Protein AF-T1BPK0-F1 (afdb_monomer)

Radius of gyration: 24.72 Å; Cα contacts (8 Å, |Δi|>4): 253; chains: 1; bounding box: 73×32×60 Å

Organism: NCBI:txid410659

Secondary structure (DSSP, 8-state):
--HHHHHHHHHHHHHHHHH--BGGGTTB-HHHHHHHHHH-GGGT--PPPPPPPPTTPPPTTEEEEEEEEEEETTTTEEEEEEETTEEEE-HHHHH-GGGTT-EEEEEEETT-TTEEEEEETTS-EEEEEEESGGGGTS---HHHHHHHHHHHHTTS--PPTT--HHHHHHHHHHHHHHHHHHHHSPPPP-

Foldseek 3Di:
DDPVVVVVVVVVVVVCQQQPADVVNVRGGVVVVVCCCVVPVVNVDDDDDDPPDDVPDADPQWDKDKDAFAADVVVPGFTFTDDLNWTWADPQRRVDPVRGRFMKIWGARQAFRQKTWIAGPVRHTSGIIGTPALSNPDGGGNVVSNVLVVCVVVVVFDADVRHRSSVSVVVVVVVVVVVVVVVPDDDDDD

Solvent-accessible surface area (backbone atoms only — not comparable to full-atom values): 10945 Å² total; per-residue (Å²): 134,55,72,66,60,50,51,52,50,51,51,50,51,51,53,48,58,35,57,47,58,34,77,94,53,77,65,33,13,60,53,55,54,53,45,51,51,64,69,35,71,87,73,64,62,71,81,83,73,78,74,79,83,55,94,89,60,80,56,94,66,43,47,79,43,82,50,49,24,43,56,36,81,91,81,66,43,58,27,28,37,74,54,96,96,39,49,24,40,37,75,67,45,44,71,37,74,88,45,46,73,38,56,30,38,35,47,33,34,45,71,38,54,28,42,32,41,35,26,37,82,87,69,50,75,63,46,68,24,36,31,54,76,50,56,43,71,60,83,42,28,49,67,57,49,53,51,50,52,51,29,46,76,70,65,77,44,80,53,55,95,92,50,28,63,66,58,43,50,52,52,51,51,52,54,51,52,52,57,50,52,61,72,68,53,80,80,79,83,129

Nearest PDB structures (foldseek):
  8rkv-assembly1_R  TM=7.411E-01  e=1.069E-03  Scytonema hofmannii
  6oqe-assembly1_A  TM=3.476E-01  e=1.064E+00  Influenza A virus
  5nt2-assembly1_C  TM=3.432E-01  e=2.598E+00  Influenza A virus (A/Puerto Rico/8/1934(H1N1))
  5o7x-assembly1_A  TM=2.138E-01  e=5.631E+00  Saccharomyces cerevisiae S288C

Sequence (190 aa):
MSLDAVLDLIEAAFADHNTHPTSHNFGSGPIAQLRSVVADTDLGFVPPWMPPQLPGEPALNLAIERGRIGGNRASGVRPHIYLDQVRYTNPTISSRWDLIDKVVIKHVNEDNIRSFTAWLETGQCLGSVTAMGKWGLAPHSRAMRKEINAMLASGKLEPQRGESPVTAMLKLLAHKATAQADKGRPKQPR

pLDDT: mean 89.65, std 9.0, range [56.84, 98.06]

Structure (mmCIF, N/CA/C/O backbone):
data_AF-T1BPK0-F1
#
_entry.id   AF-T1BPK0-F1
#
loop_
_atom_site.group_PDB
_atom_site.id
_atom_site.type_symbol
_atom_site.label_atom_id
_atom_site.label_alt_id
_atom_site.label_comp_id
_atom_site.label_asym_id
_atom_site.label_entity_id
_atom_site.label_seq_id
_atom_site.pdbx_PDB_ins_code
_atom_site.Cartn_x
_atom_site.Cartn_y
_atom_site.Cartn_z
_atom_site.occupancy
_atom_site.B_iso_or_equiv
_atom_site.auth_seq_id
_atom_site.auth_comp_id
_atom_site.auth_asym_id
_atom_site.auth_atom_id
_atom_site.pdbx_PDB_model_num
ATOM 1 N N . MET A 1 1 ? 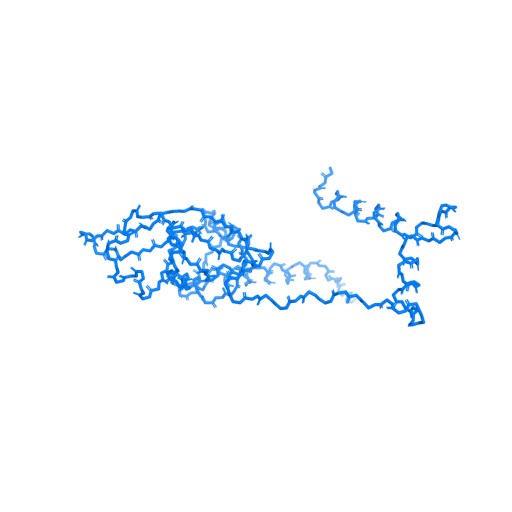24.871 -17.808 -3.247 1.00 65.06 1 MET A N 1
ATOM 2 C CA . MET A 1 1 ? 24.653 -16.573 -4.029 1.00 65.06 1 MET A CA 1
ATOM 3 C C . MET A 1 1 ? 23.411 -15.904 -3.456 1.00 65.06 1 MET A C 1
ATOM 5 O O . MET A 1 1 ? 22.416 -16.604 -3.310 1.00 65.06 1 MET A O 1
ATOM 9 N N . SER A 1 2 ? 23.482 -14.651 -2.998 1.00 92.06 2 SER A N 1
ATOM 10 C CA . SER A 1 2 ? 22.300 -13.912 -2.512 1.00 92.06 2 SER A CA 1
ATOM 11 C C . SER A 1 2 ? 21.440 -13.441 -3.691 1.00 92.06 2 SER A C 1
ATOM 13 O O . SER A 1 2 ? 21.932 -13.401 -4.816 1.00 92.06 2 SER A O 1
ATOM 15 N N . LEU A 1 3 ? 20.172 -13.084 -3.446 1.00 88.31 3 LEU A N 1
ATOM 16 C CA . LEU A 1 3 ? 19.301 -12.497 -4.474 1.00 88.31 3 LEU A CA 1
ATOM 17 C C . LEU A 1 3 ? 19.921 -11.225 -5.066 1.00 88.31 3 LEU A C 1
ATOM 19 O O . LEU A 1 3 ? 19.959 -11.089 -6.283 1.00 88.31 3 LEU A O 1
ATOM 23 N N . ASP A 1 4 ? 20.476 -10.361 -4.215 1.00 90.88 4 ASP A N 1
ATOM 24 C CA . ASP A 1 4 ? 21.145 -9.129 -4.645 1.00 90.88 4 ASP A CA 1
ATOM 25 C C . ASP A 1 4 ? 22.309 -9.432 -5.597 1.00 90.88 4 ASP A C 1
ATOM 27 O O . ASP A 1 4 ? 22.378 -8.870 -6.679 1.00 90.88 4 ASP A O 1
ATOM 31 N N . ALA A 1 5 ? 23.141 -10.433 -5.283 1.00 91.44 5 ALA A N 1
ATOM 32 C CA . ALA A 1 5 ? 24.246 -10.830 -6.157 1.00 91.44 5 ALA A CA 1
ATOM 33 C C . ALA A 1 5 ? 23.778 -11.390 -7.515 1.00 91.44 5 ALA A C 1
ATOM 35 O O . ALA A 1 5 ? 24.512 -11.322 -8.499 1.00 91.44 5 ALA A O 1
ATOM 36 N N . VAL A 1 6 ? 22.577 -11.975 -7.578 1.00 94.94 6 VAL A N 1
ATOM 37 C CA . VAL A 1 6 ? 21.973 -12.419 -8.843 1.00 94.94 6 VAL A CA 1
ATOM 38 C C . VAL A 1 6 ? 21.449 -11.223 -9.635 1.00 94.94 6 VAL A C 1
ATOM 40 O O . VAL A 1 6 ? 21.661 -11.174 -10.843 1.00 94.94 6 VAL A O 1
ATOM 43 N N . LEU A 1 7 ? 20.800 -10.259 -8.977 1.00 94.50 7 LEU A N 1
ATOM 44 C CA . LEU A 1 7 ? 20.328 -9.030 -9.619 1.00 94.50 7 LEU A CA 1
ATOM 45 C C . LEU A 1 7 ? 21.495 -8.208 -10.176 1.00 94.50 7 LEU A C 1
ATOM 47 O O . LEU A 1 7 ? 21.435 -7.814 -11.337 1.00 94.50 7 LEU A O 1
ATOM 51 N N . ASP A 1 8 ? 22.579 -8.062 -9.411 1.00 94.38 8 ASP A N 1
ATOM 52 C CA . ASP A 1 8 ? 23.800 -7.376 -9.848 1.00 94.38 8 ASP A CA 1
ATOM 53 C C . ASP A 1 8 ? 24.407 -8.046 -11.092 1.00 94.38 8 ASP A C 1
ATOM 55 O O . ASP A 1 8 ? 24.816 -7.379 -12.042 1.00 94.38 8 ASP A O 1
ATOM 59 N N . LEU A 1 9 ? 24.444 -9.384 -11.120 1.00 96.19 9 LEU A N 1
ATOM 60 C CA . LEU A 1 9 ? 24.947 -10.134 -12.273 1.00 96.19 9 LEU A CA 1
ATOM 61 C C . LEU A 1 9 ? 24.053 -9.953 -13.505 1.00 96.19 9 LEU A C 1
ATOM 63 O O . LEU A 1 9 ? 24.562 -9.816 -14.617 1.00 96.19 9 LEU A O 1
ATOM 67 N N . ILE A 1 10 ? 22.732 -9.963 -13.318 1.00 96.31 10 ILE A N 1
ATOM 68 C CA . ILE A 1 10 ? 21.766 -9.723 -14.394 1.00 96.31 10 ILE A CA 1
ATOM 69 C C . ILE A 1 10 ? 21.935 -8.305 -14.947 1.00 96.31 10 ILE A C 1
ATOM 71 O O . ILE A 1 10 ? 21.970 -8.127 -16.164 1.00 96.31 10 ILE A O 1
ATOM 75 N N . GLU A 1 11 ? 22.075 -7.305 -14.077 1.00 94.94 11 GLU A N 1
ATOM 76 C CA . GLU A 1 11 ? 22.296 -5.917 -14.480 1.00 94.94 11 GLU A CA 1
ATOM 77 C C . GLU A 1 11 ? 23.602 -5.770 -15.265 1.00 94.94 11 GLU A C 1
ATOM 79 O O . GLU A 1 11 ? 23.602 -5.190 -16.353 1.00 94.94 11 GLU A O 1
ATOM 84 N N . ALA A 1 12 ? 24.690 -6.376 -14.783 1.00 96.12 12 ALA A N 1
ATOM 85 C CA . ALA A 1 12 ? 25.966 -6.399 -15.489 1.00 96.12 12 ALA A CA 1
ATOM 86 C C . ALA A 1 12 ? 25.856 -7.081 -16.862 1.00 96.12 12 ALA A C 1
ATOM 88 O O . ALA A 1 12 ? 26.369 -6.555 -17.848 1.00 96.12 12 ALA A O 1
ATOM 89 N N . ALA A 1 13 ? 25.148 -8.212 -16.956 1.00 96.00 13 ALA A N 1
ATOM 90 C CA . ALA A 1 13 ? 24.939 -8.919 -18.218 1.00 96.00 13 ALA A CA 1
ATOM 91 C C . ALA A 1 13 ? 24.123 -8.088 -19.223 1.00 96.00 13 ALA A C 1
ATOM 93 O O . ALA A 1 13 ? 24.452 -8.055 -20.410 1.00 96.00 13 ALA A O 1
ATOM 94 N N . PHE A 1 14 ? 23.084 -7.379 -18.768 1.00 95.81 14 PHE A N 1
ATOM 95 C CA . PHE A 1 14 ? 22.330 -6.464 -19.626 1.00 95.81 14 PHE A CA 1
ATOM 96 C C . PHE A 1 14 ? 23.152 -5.249 -20.048 1.00 95.81 14 PHE A C 1
ATOM 98 O O . PHE A 1 14 ? 23.056 -4.823 -21.199 1.00 95.81 14 PHE A O 1
ATOM 105 N N . ALA A 1 15 ? 23.951 -4.683 -19.145 1.00 94.88 15 ALA A N 1
ATOM 106 C CA . ALA A 1 15 ? 24.833 -3.569 -19.464 1.00 94.88 15 ALA A CA 1
ATOM 107 C C . ALA A 1 15 ? 25.871 -3.970 -20.523 1.00 94.88 15 ALA A C 1
ATOM 109 O O . ALA A 1 15 ? 26.039 -3.259 -21.517 1.00 94.88 15 ALA A O 1
ATOM 110 N N . ASP A 1 16 ? 26.502 -5.133 -20.353 1.00 94.12 16 ASP A N 1
ATOM 111 C CA . ASP A 1 16 ? 27.449 -5.688 -21.319 1.00 94.12 16 ASP A CA 1
ATOM 112 C C . ASP A 1 16 ? 26.765 -5.920 -22.671 1.00 94.12 16 ASP A C 1
ATOM 114 O O . ASP A 1 16 ? 27.168 -5.332 -23.671 1.00 94.12 16 ASP A O 1
ATOM 118 N N . HIS A 1 17 ? 25.632 -6.628 -22.701 1.00 92.31 17 HIS A N 1
ATOM 119 C CA . HIS A 1 17 ? 24.876 -6.860 -23.935 1.00 92.31 17 HIS A CA 1
ATOM 120 C C . HIS A 1 17 ? 24.504 -5.564 -24.674 1.00 92.31 17 HIS A C 1
ATOM 122 O O . HIS A 1 17 ? 24.673 -5.459 -25.889 1.00 92.31 17 HIS A O 1
ATOM 128 N N . ASN A 1 18 ? 24.009 -4.559 -23.949 1.00 93.75 18 ASN A N 1
ATOM 129 C CA . ASN A 1 18 ? 23.550 -3.304 -24.539 1.00 93.75 18 ASN A CA 1
ATOM 130 C C . ASN A 1 18 ? 24.696 -2.426 -25.055 1.00 93.75 18 ASN A C 1
ATOM 132 O O . ASN A 1 18 ? 24.465 -1.587 -25.932 1.00 93.75 18 ASN A O 1
ATOM 136 N N . THR A 1 19 ? 25.908 -2.592 -24.522 1.00 93.94 19 THR A N 1
ATOM 137 C CA . THR A 1 19 ? 27.088 -1.818 -24.928 1.00 93.94 19 THR A CA 1
ATOM 138 C C . THR A 1 19 ? 27.990 -2.560 -25.908 1.00 93.94 19 THR A C 1
ATOM 140 O O . THR A 1 19 ? 28.699 -1.901 -26.670 1.00 93.94 19 THR A O 1
ATOM 143 N N . HIS A 1 20 ? 27.926 -3.892 -25.957 1.00 92.25 20 HIS A N 1
ATOM 144 C CA . HIS A 1 20 ? 28.800 -4.714 -26.781 1.00 92.25 20 HIS A CA 1
ATOM 145 C C . HIS A 1 20 ? 28.517 -4.523 -28.284 1.00 92.25 20 HIS A C 1
ATOM 147 O O . HIS A 1 20 ? 27.420 -4.832 -28.765 1.00 92.25 20 HIS A O 1
ATOM 153 N N . PRO A 1 21 ? 29.507 -4.073 -29.073 1.00 90.38 21 PRO A N 1
ATOM 154 C CA . PRO A 1 21 ? 29.376 -3.974 -30.519 1.00 90.38 21 PRO A CA 1
ATOM 155 C C . PRO A 1 21 ? 29.254 -5.346 -31.174 1.00 90.38 21 PRO A C 1
ATOM 157 O O . PRO A 1 21 ? 30.016 -6.262 -30.872 1.00 90.38 21 PRO A O 1
ATOM 160 N N . THR A 1 22 ? 28.332 -5.503 -32.118 1.00 85.19 22 THR A N 1
ATOM 161 C CA . THR A 1 22 ? 28.234 -6.738 -32.909 1.00 85.19 22 THR A CA 1
ATOM 162 C C . THR A 1 22 ? 28.238 -6.428 -34.397 1.00 85.19 22 THR A C 1
ATOM 164 O O . THR A 1 22 ? 27.834 -5.346 -34.826 1.00 85.19 22 THR A O 1
ATOM 167 N N . SER A 1 23 ? 28.688 -7.388 -35.206 1.00 83.81 23 SER A N 1
ATOM 168 C CA . SER A 1 23 ? 28.655 -7.276 -36.670 1.00 83.81 23 SER A CA 1
ATOM 169 C C . SER A 1 23 ? 27.231 -7.091 -37.204 1.00 83.81 23 SER A C 1
ATOM 171 O O . SER A 1 23 ? 27.024 -6.321 -38.136 1.00 83.81 23 SER A O 1
ATOM 173 N N . HIS A 1 24 ? 26.246 -7.725 -36.563 1.00 80.81 24 HIS A N 1
ATOM 174 C CA . HIS A 1 24 ? 24.822 -7.591 -36.882 1.00 80.81 24 HIS A CA 1
ATOM 175 C C . HIS A 1 24 ? 24.271 -6.189 -36.586 1.00 80.81 24 HIS A C 1
ATOM 177 O O . HIS A 1 24 ? 23.334 -5.755 -37.245 1.00 80.81 24 HIS A O 1
ATOM 183 N N . ASN A 1 25 ? 24.894 -5.459 -35.656 1.00 82.38 25 ASN A N 1
ATOM 184 C CA . ASN A 1 25 ? 24.581 -4.064 -35.352 1.00 82.38 25 ASN A CA 1
ATOM 185 C C . ASN A 1 25 ? 25.571 -3.086 -36.008 1.00 82.38 25 ASN A C 1
ATOM 187 O O . ASN A 1 25 ? 25.812 -1.998 -35.480 1.00 82.38 25 ASN A O 1
ATOM 191 N N . PHE A 1 26 ? 26.176 -3.459 -37.139 1.00 84.56 26 PHE A N 1
ATOM 192 C CA . PHE A 1 26 ? 27.107 -2.608 -37.892 1.00 84.56 26 PHE A CA 1
ATOM 193 C C . PHE A 1 26 ? 28.295 -2.087 -37.061 1.00 84.56 26 PHE A C 1
ATOM 195 O O . PHE A 1 26 ? 28.762 -0.969 -37.259 1.00 84.56 26 PHE A O 1
ATOM 202 N N . GLY A 1 27 ? 28.783 -2.879 -36.100 1.00 86.75 27 GLY A N 1
ATOM 203 C CA . GLY A 1 27 ? 29.902 -2.481 -35.240 1.00 86.75 27 GLY A CA 1
ATOM 204 C C . GLY A 1 27 ? 29.528 -1.483 -34.141 1.00 86.75 27 GLY A C 1
ATOM 205 O O . GLY A 1 27 ? 30.412 -0.866 -33.554 1.00 86.75 27 GLY A O 1
ATOM 206 N N . SER A 1 28 ? 28.237 -1.343 -33.832 1.00 87.81 28 SER A N 1
ATOM 207 C CA . SER A 1 28 ? 27.733 -0.539 -32.713 1.00 87.81 28 SER A CA 1
ATOM 208 C C . SER A 1 28 ? 26.997 -1.409 -31.688 1.00 87.81 28 SER A C 1
ATOM 210 O O . SER A 1 28 ? 26.513 -2.497 -32.006 1.00 87.81 28 SER A O 1
ATOM 212 N N . GLY A 1 29 ? 26.952 -0.963 -30.431 1.00 92.19 29 GLY A N 1
ATOM 213 C CA . GLY A 1 29 ? 26.137 -1.606 -29.396 1.00 92.19 29 GLY A CA 1
ATOM 214 C C . GLY A 1 29 ? 24.651 -1.250 -29.555 1.00 92.19 29 GLY A C 1
ATOM 215 O O . GLY A 1 29 ? 24.352 -0.154 -30.043 1.00 92.19 29 GLY A O 1
ATOM 216 N N . PRO A 1 30 ? 23.709 -2.112 -29.121 1.00 92.75 30 PRO A N 1
ATOM 217 C CA . PRO A 1 30 ? 22.271 -1.828 -29.181 1.00 92.75 30 PRO A CA 1
ATOM 218 C C . PRO A 1 30 ? 21.884 -0.434 -28.660 1.00 92.75 30 PRO A C 1
ATOM 220 O O . PRO A 1 30 ? 21.124 0.291 -29.303 1.00 92.75 30 PRO A O 1
ATOM 223 N N . ILE A 1 31 ? 22.460 -0.006 -27.529 1.00 92.06 31 ILE A N 1
ATOM 224 C CA . ILE A 1 31 ? 22.158 1.307 -26.943 1.00 92.06 31 ILE A CA 1
ATOM 225 C C . ILE A 1 31 ? 22.657 2.467 -27.814 1.00 92.06 31 ILE A C 1
ATOM 227 O O . ILE A 1 31 ? 22.046 3.532 -27.821 1.00 92.06 31 ILE A O 1
ATOM 231 N N . ALA A 1 32 ? 23.760 2.283 -28.543 1.00 90.00 32 ALA A N 1
ATOM 232 C CA . ALA A 1 32 ? 24.331 3.317 -29.399 1.00 90.00 32 ALA A CA 1
ATOM 233 C C . ALA A 1 32 ? 23.454 3.557 -30.636 1.00 90.00 32 ALA A C 1
ATOM 235 O O . ALA A 1 32 ? 23.233 4.712 -30.989 1.00 90.00 32 ALA A O 1
ATOM 236 N N . GLN A 1 33 ? 22.880 2.499 -31.223 1.00 88.00 33 GLN A N 1
ATOM 237 C CA . GLN A 1 33 ? 21.899 2.643 -32.307 1.00 88.00 33 GLN A CA 1
ATOM 238 C C . GLN A 1 33 ? 20.614 3.323 -31.841 1.00 88.00 33 GLN A C 1
ATOM 240 O O . GLN A 1 33 ? 20.115 4.233 -32.495 1.00 88.00 33 GLN A O 1
ATOM 245 N N . LEU A 1 34 ? 20.070 2.915 -30.690 1.00 88.56 34 LEU A N 1
ATOM 246 C CA . LEU A 1 34 ? 18.879 3.576 -30.155 1.00 88.56 34 LEU A CA 1
ATOM 247 C C . LEU A 1 34 ? 19.153 5.060 -29.899 1.00 88.56 34 LEU A C 1
ATOM 249 O O . LEU A 1 34 ? 18.340 5.908 -30.255 1.00 88.56 34 LEU A O 1
ATOM 253 N N . ARG A 1 35 ? 20.326 5.394 -29.346 1.00 87.88 35 ARG A N 1
ATOM 254 C CA . ARG A 1 35 ? 20.739 6.790 -29.164 1.00 87.88 35 ARG A CA 1
ATOM 255 C C . ARG A 1 35 ? 20.856 7.537 -30.484 1.00 87.88 35 ARG A C 1
ATOM 257 O O . ARG A 1 35 ? 20.426 8.681 -30.510 1.00 87.88 35 ARG A O 1
ATOM 264 N N . SER A 1 36 ? 21.397 6.940 -31.549 1.00 86.12 36 SER A N 1
ATOM 265 C CA . SER A 1 36 ? 21.483 7.631 -32.840 1.00 86.12 36 SER A CA 1
ATOM 266 C C . SER A 1 36 ? 20.097 7.927 -33.404 1.00 86.12 36 SER A C 1
ATOM 268 O O . SER A 1 36 ? 19.872 9.034 -33.863 1.00 86.12 36 SER A O 1
ATOM 270 N N . VAL A 1 37 ? 19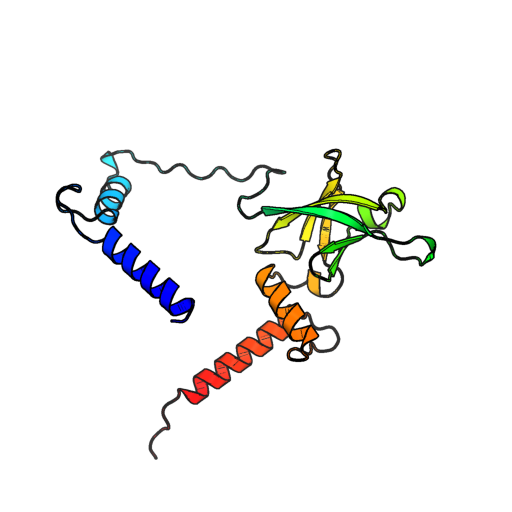.145 6.996 -33.288 1.00 85.06 37 VAL A N 1
ATOM 271 C CA . VAL A 1 37 ? 17.764 7.212 -33.756 1.00 85.06 37 VAL A CA 1
ATOM 272 C C . VAL A 1 37 ? 17.035 8.283 -32.944 1.00 85.06 37 VAL A C 1
ATOM 274 O O . VAL A 1 37 ? 16.298 9.081 -33.508 1.00 85.06 37 VAL A O 1
ATOM 277 N N . VAL A 1 38 ? 17.226 8.311 -31.622 1.00 84.75 38 VAL A N 1
ATOM 278 C CA . VAL A 1 38 ? 16.560 9.293 -30.749 1.00 84.75 38 VAL A CA 1
ATOM 279 C C . VAL A 1 38 ? 17.217 10.675 -30.820 1.00 84.75 38 VAL A C 1
ATOM 281 O O . VAL A 1 38 ? 16.528 11.680 -30.676 1.00 84.75 38 VAL A O 1
ATOM 284 N N . ALA A 1 39 ? 18.541 10.740 -30.986 1.00 82.94 39 ALA A N 1
ATOM 285 C CA . ALA A 1 39 ? 19.288 11.999 -31.011 1.00 82.94 39 ALA A CA 1
ATOM 286 C C . ALA A 1 39 ? 19.289 12.676 -32.387 1.00 82.94 39 ALA A C 1
ATOM 288 O O . ALA A 1 39 ? 19.494 13.887 -32.459 1.00 82.94 39 ALA A O 1
ATOM 289 N N . ASP A 1 40 ? 19.089 11.914 -33.462 1.00 79.62 40 ASP A N 1
ATOM 290 C CA . ASP A 1 40 ? 19.012 12.448 -34.815 1.00 79.62 40 ASP A CA 1
ATOM 291 C C . ASP A 1 40 ? 17.619 13.038 -35.072 1.00 79.62 40 ASP A C 1
ATOM 293 O O . ASP A 1 40 ? 16.628 12.338 -35.298 1.00 79.62 40 ASP A O 1
ATOM 297 N N . THR A 1 41 ? 17.550 14.366 -35.014 1.00 66.44 41 THR A N 1
ATOM 298 C CA . THR A 1 41 ? 16.329 15.130 -35.267 1.00 66.44 41 THR A CA 1
ATOM 299 C C . THR A 1 41 ? 15.856 15.043 -36.716 1.00 66.44 41 THR A C 1
ATOM 301 O O . THR A 1 41 ? 14.663 15.235 -36.960 1.00 66.44 41 THR A O 1
ATOM 304 N N . ASP A 1 42 ? 16.743 14.719 -37.663 1.00 79.44 42 ASP A N 1
ATOM 305 C CA . ASP A 1 42 ? 16.417 14.633 -39.090 1.00 79.44 42 ASP A CA 1
ATOM 306 C C . ASP A 1 42 ? 15.701 13.315 -39.424 1.00 79.44 42 ASP A C 1
ATOM 308 O O . ASP A 1 42 ? 14.915 13.254 -40.371 1.00 79.44 42 ASP A O 1
ATOM 312 N N . LEU A 1 43 ? 15.884 12.275 -38.598 1.00 76.56 43 LEU A N 1
ATOM 313 C CA . LEU A 1 43 ? 15.133 11.016 -38.693 1.00 76.56 43 LEU A CA 1
ATOM 314 C C . LEU A 1 43 ? 13.664 11.152 -38.260 1.00 76.56 43 LEU A C 1
ATOM 316 O O . LEU A 1 43 ? 12.876 10.229 -38.473 1.00 76.56 43 LEU A O 1
ATOM 320 N N . GLY A 1 44 ? 13.277 12.281 -37.654 1.00 72.81 44 GLY A N 1
ATOM 321 C CA . GLY A 1 44 ? 11.887 12.571 -37.293 1.00 72.81 44 GLY A CA 1
ATOM 322 C C . GLY A 1 44 ? 11.298 11.634 -36.233 1.00 72.81 44 GLY A C 1
ATOM 323 O O . GLY A 1 44 ? 10.075 11.516 -36.131 1.00 72.81 44 GLY A O 1
ATOM 324 N N . PHE A 1 45 ? 12.135 10.952 -35.443 1.00 81.00 45 PHE A N 1
ATOM 325 C CA . PHE A 1 45 ? 11.661 10.086 -34.369 1.00 81.00 45 PHE A CA 1
ATOM 326 C C . PHE A 1 45 ? 11.057 10.922 -33.233 1.00 81.00 45 PHE A C 1
ATOM 328 O O . PHE A 1 45 ? 11.759 11.588 -32.475 1.00 81.00 45 PHE A O 1
ATOM 335 N N . VAL A 1 46 ? 9.735 10.851 -33.087 1.00 77.31 46 VAL A N 1
ATOM 336 C CA . VAL A 1 46 ? 9.007 11.434 -31.957 1.00 77.31 46 VAL A CA 1
ATOM 337 C C . VAL A 1 46 ? 8.485 10.278 -31.107 1.00 77.31 46 VAL A C 1
ATOM 339 O O . VAL A 1 46 ? 7.574 9.573 -31.554 1.00 77.31 46 VAL A O 1
ATOM 342 N N . PRO A 1 47 ? 9.043 10.028 -29.906 1.00 76.44 47 PRO A N 1
ATOM 343 C CA . PRO A 1 47 ? 8.548 8.951 -29.066 1.00 76.44 47 PRO A CA 1
ATOM 344 C C . PRO A 1 47 ? 7.077 9.215 -28.711 1.00 76.44 47 PRO A C 1
ATOM 346 O O . PRO A 1 47 ? 6.721 10.355 -28.391 1.00 76.44 47 PRO A O 1
ATOM 349 N N . PRO A 1 48 ? 6.205 8.191 -28.748 1.00 78.12 48 PRO A N 1
ATOM 350 C CA . PRO A 1 48 ? 4.833 8.356 -28.306 1.00 78.12 48 PRO A CA 1
ATOM 351 C C . PRO A 1 48 ? 4.842 8.684 -26.813 1.00 78.12 48 PRO A C 1
ATOM 353 O O . PRO A 1 48 ? 5.291 7.889 -25.985 1.00 78.12 48 PRO A O 1
ATOM 356 N N . TRP A 1 49 ? 4.345 9.865 -26.459 1.00 76.56 49 TRP A N 1
ATOM 357 C CA . TRP A 1 49 ? 4.058 10.179 -25.067 1.00 76.56 49 TRP A CA 1
ATOM 358 C C . TRP A 1 49 ? 2.899 9.302 -24.618 1.00 76.56 49 TRP A C 1
ATOM 360 O O . TRP A 1 49 ? 1.880 9.213 -25.308 1.00 76.56 49 TRP A O 1
ATOM 370 N N . MET A 1 50 ? 3.052 8.645 -23.468 1.00 74.62 50 MET A N 1
ATOM 371 C CA . MET A 1 50 ? 1.944 7.907 -22.879 1.00 74.62 50 MET A CA 1
ATOM 372 C C . MET A 1 50 ? 0.789 8.895 -22.669 1.00 74.62 50 MET A C 1
ATOM 374 O O . MET A 1 50 ? 1.009 9.934 -22.034 1.00 74.62 50 MET A O 1
ATOM 378 N N . PRO A 1 51 ? -0.411 8.631 -23.217 1.00 76.44 51 PRO A N 1
ATOM 379 C CA . PRO A 1 51 ? -1.542 9.508 -22.978 1.00 76.44 51 PRO A CA 1
ATOM 380 C C . PRO A 1 51 ? -1.789 9.594 -21.465 1.00 76.44 51 PRO A C 1
ATOM 382 O O . PRO A 1 51 ? -1.564 8.610 -20.749 1.00 76.44 51 PRO A O 1
ATOM 385 N N . PRO A 1 52 ? -2.221 10.758 -20.949 1.00 74.44 52 PRO A N 1
ATOM 386 C CA . PRO A 1 52 ? -2.594 10.857 -19.548 1.00 74.44 52 PRO A CA 1
ATOM 387 C C . PRO A 1 52 ? -3.694 9.833 -19.258 1.00 74.44 52 PRO A C 1
ATOM 389 O O . PRO A 1 52 ? -4.600 9.641 -20.068 1.00 74.44 52 PRO A O 1
ATOM 392 N N . GLN A 1 53 ? -3.608 9.178 -18.103 1.00 68.38 53 GLN A N 1
ATOM 393 C CA . GLN A 1 53 ? -4.603 8.190 -17.691 1.00 68.38 53 GLN A CA 1
ATOM 394 C C . GLN A 1 53 ? -5.985 8.841 -17.618 1.00 68.38 53 GLN A C 1
ATOM 396 O O . GLN A 1 53 ? -6.147 9.887 -16.979 1.00 68.38 53 GLN A O 1
ATOM 401 N N . LEU A 1 54 ? -6.980 8.231 -18.263 1.00 73.88 54 LEU A N 1
ATOM 402 C CA . LEU A 1 54 ? -8.342 8.745 -18.212 1.00 73.88 54 LEU A CA 1
ATOM 403 C C . LEU A 1 54 ? -8.969 8.467 -16.833 1.00 73.88 54 LEU A C 1
ATOM 405 O O . LEU A 1 54 ? -8.662 7.456 -16.193 1.00 73.88 54 LEU A O 1
ATOM 409 N N . PRO A 1 55 ? -9.878 9.334 -16.347 1.00 65.62 55 PRO A N 1
ATOM 410 C CA . PRO A 1 55 ? -10.591 9.085 -15.100 1.00 65.62 55 PRO A CA 1
ATOM 411 C C . PRO A 1 55 ? -11.323 7.736 -15.127 1.00 65.62 55 PRO A C 1
ATOM 413 O O . PRO A 1 55 ? -12.217 7.521 -15.939 1.00 65.62 55 PRO A O 1
ATOM 416 N N . GLY A 1 56 ? -10.968 6.838 -14.206 1.00 64.81 56 GLY A N 1
ATOM 417 C CA . GLY A 1 56 ? -11.579 5.509 -14.093 1.00 64.81 56 GLY A CA 1
ATOM 418 C C . GLY A 1 56 ? -10.825 4.389 -14.812 1.00 64.81 56 GLY A C 1
ATOM 419 O O . GLY A 1 56 ? -11.126 3.225 -14.548 1.00 64.81 56 GLY A O 1
ATOM 420 N N . GLU A 1 57 ? -9.819 4.703 -15.634 1.00 65.81 57 GLU A N 1
ATOM 421 C CA . GLU A 1 57 ? -8.926 3.683 -16.181 1.00 65.81 57 GLU A CA 1
ATOM 422 C C . GLU A 1 57 ? -7.931 3.201 -15.117 1.00 65.81 57 GLU A C 1
ATOM 424 O O . GLU A 1 57 ? -7.369 4.004 -14.362 1.00 65.81 57 GLU A O 1
ATOM 429 N N . PRO A 1 58 ? -7.713 1.880 -15.013 1.00 65.62 58 PRO A N 1
ATOM 430 C CA . PRO A 1 58 ? -6.718 1.343 -14.108 1.00 65.62 58 PRO A CA 1
ATOM 431 C C . PRO A 1 58 ? -5.314 1.697 -14.603 1.00 65.62 58 PRO A C 1
ATOM 433 O O . PRO A 1 58 ? -4.953 1.433 -15.748 1.00 65.62 58 PRO A O 1
ATOM 436 N N . ALA A 1 59 ? -4.501 2.264 -13.715 1.00 71.31 59 ALA A N 1
ATOM 437 C CA . ALA A 1 59 ? -3.084 2.450 -13.980 1.00 71.31 59 ALA A CA 1
ATOM 438 C C . ALA A 1 59 ? -2.367 1.096 -14.146 1.00 71.31 59 ALA A C 1
ATOM 440 O O . ALA A 1 59 ? -2.797 0.092 -13.582 1.00 71.31 59 ALA A O 1
ATOM 441 N N . LEU A 1 60 ? -1.244 1.057 -14.872 1.00 72.69 60 LEU A N 1
ATOM 442 C CA . LEU A 1 60 ? -0.459 -0.179 -15.049 1.00 72.69 60 LEU A CA 1
ATOM 443 C C . LEU A 1 60 ? 0.025 -0.780 -13.715 1.00 72.69 60 LEU A C 1
ATOM 445 O O . LEU A 1 60 ? 0.186 -1.990 -13.609 1.00 72.69 60 LEU A O 1
ATOM 449 N N . ASN A 1 61 ? 0.217 0.052 -12.689 1.00 74.50 61 ASN A N 1
ATOM 450 C CA . ASN A 1 61 ? 0.598 -0.344 -11.329 1.00 74.50 61 ASN A CA 1
ATOM 451 C C . ASN A 1 61 ? -0.608 -0.641 -10.412 1.00 74.50 61 ASN A C 1
ATOM 453 O O . ASN A 1 61 ? -0.493 -0.596 -9.183 1.00 74.50 61 ASN A O 1
ATOM 457 N N . LEU A 1 62 ? -1.783 -0.906 -10.989 1.00 86.38 62 LEU A N 1
ATOM 458 C CA . LEU A 1 62 ? -2.998 -1.197 -10.242 1.00 86.38 62 LEU A CA 1
ATOM 459 C C . LEU A 1 62 ? -3.197 -2.708 -10.050 1.00 86.38 62 LEU A C 1
ATOM 461 O O . LEU A 1 62 ? -3.426 -3.452 -11.001 1.00 86.38 62 LEU A O 1
ATOM 465 N N . ALA A 1 63 ? -3.213 -3.150 -8.797 1.00 91.38 63 ALA A N 1
ATOM 466 C CA . ALA A 1 63 ? -3.647 -4.486 -8.422 1.00 91.38 63 ALA A CA 1
ATOM 467 C C . ALA A 1 63 ? -5.179 -4.533 -8.294 1.00 91.38 63 ALA A C 1
ATOM 469 O O . ALA A 1 63 ? -5.780 -3.780 -7.519 1.00 91.38 63 ALA A O 1
ATOM 470 N N . ILE A 1 64 ? -5.815 -5.442 -9.038 1.00 92.81 64 ILE A N 1
ATOM 471 C CA . ILE A 1 64 ? -7.255 -5.704 -8.946 1.00 92.81 64 ILE A CA 1
ATOM 472 C C . ILE A 1 64 ? -7.480 -6.894 -8.016 1.00 92.81 64 ILE A C 1
ATOM 474 O O . ILE A 1 64 ? -7.116 -8.025 -8.333 1.00 92.81 64 ILE A O 1
ATOM 478 N N . GLU A 1 65 ? -8.120 -6.651 -6.873 1.00 94.56 65 GLU A N 1
ATOM 479 C CA . GLU A 1 65 ? -8.394 -7.693 -5.882 1.00 94.56 65 GLU A CA 1
ATOM 480 C C . GLU A 1 65 ? -9.876 -7.847 -5.586 1.00 94.56 65 GLU A C 1
ATOM 482 O O . GLU A 1 65 ? -10.598 -6.871 -5.386 1.00 94.56 65 GLU A O 1
ATOM 487 N N . ARG A 1 66 ? -10.325 -9.095 -5.452 1.00 96.44 66 ARG A N 1
ATOM 488 C CA . ARG A 1 66 ? -11.681 -9.405 -4.993 1.00 96.44 66 ARG A CA 1
ATOM 489 C C . ARG A 1 66 ? -11.686 -9.557 -3.477 1.00 96.44 66 ARG A C 1
ATOM 491 O O . ARG A 1 66 ? -10.769 -10.113 -2.878 1.00 96.44 66 ARG A O 1
ATOM 498 N N . GLY A 1 67 ? -12.737 -9.066 -2.841 1.00 95.44 67 GLY A N 1
ATOM 499 C CA . GLY A 1 67 ? -12.970 -9.243 -1.415 1.00 95.44 67 GLY A CA 1
ATOM 500 C C . GLY A 1 67 ? -14.448 -9.166 -1.081 1.00 95.44 67 GLY A C 1
ATOM 501 O O . GLY A 1 67 ? -15.304 -9.163 -1.965 1.00 95.44 67 GLY A O 1
ATOM 502 N N . ARG A 1 68 ? -14.745 -9.072 0.212 1.00 96.88 68 ARG A N 1
ATOM 503 C CA . ARG A 1 68 ? -16.095 -8.811 0.711 1.00 96.88 68 ARG A CA 1
ATOM 504 C C . ARG A 1 68 ? -16.102 -7.599 1.621 1.00 96.88 68 ARG A C 1
ATOM 506 O O . ARG A 1 68 ? -15.092 -7.281 2.257 1.00 96.88 68 ARG A O 1
ATOM 513 N N . ILE A 1 69 ? -17.246 -6.936 1.670 1.00 97.19 69 ILE A N 1
ATOM 514 C CA . ILE A 1 69 ? -17.498 -5.869 2.631 1.00 97.19 69 ILE A CA 1
ATOM 515 C C . ILE A 1 69 ? -17.854 -6.528 3.962 1.00 97.19 69 ILE A C 1
ATOM 517 O O . ILE A 1 69 ? -18.866 -7.215 4.084 1.00 97.19 69 ILE A O 1
ATOM 521 N N . GLY A 1 70 ? -16.991 -6.333 4.953 1.00 96.50 70 GLY A N 1
ATOM 522 C CA . GLY A 1 70 ? -17.239 -6.756 6.322 1.00 96.50 70 GLY A CA 1
ATOM 523 C C . GLY A 1 70 ? -18.054 -5.710 7.071 1.00 96.50 70 GLY A C 1
ATOM 524 O O . GLY A 1 70 ? -18.143 -4.555 6.667 1.00 96.50 70 GLY A O 1
ATOM 525 N N . GLY A 1 71 ? 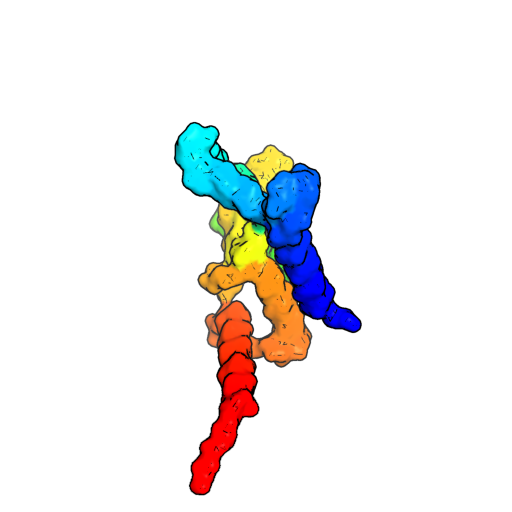-18.632 -6.101 8.196 1.00 95.81 71 GLY A N 1
ATOM 526 C CA . GLY A 1 71 ? -19.450 -5.235 9.036 1.00 95.81 71 GLY A CA 1
ATOM 527 C C . GLY A 1 71 ? -20.404 -6.083 9.857 1.00 95.81 71 GLY A C 1
ATOM 528 O O . GLY A 1 71 ? -20.636 -7.246 9.545 1.00 95.81 71 GLY A O 1
ATOM 529 N N . ASN A 1 72 ? -20.936 -5.524 10.933 1.00 95.75 72 ASN A N 1
ATOM 530 C CA . ASN A 1 72 ? -21.924 -6.211 11.745 1.00 95.75 72 ASN A CA 1
ATOM 531 C C . ASN A 1 72 ? -22.825 -5.176 12.417 1.00 95.75 72 ASN A C 1
ATOM 533 O O . ASN A 1 72 ? -22.383 -4.382 13.247 1.00 95.75 72 ASN A O 1
ATOM 537 N N . ARG A 1 73 ? -24.106 -5.193 12.040 1.00 93.25 73 ARG A N 1
ATOM 538 C CA . ARG A 1 73 ? -25.106 -4.260 12.563 1.00 93.25 73 ARG A CA 1
ATOM 539 C C . ARG A 1 73 ? -25.422 -4.511 14.037 1.00 93.25 73 ARG A C 1
ATOM 541 O O . ARG A 1 73 ? -25.609 -3.549 14.771 1.00 93.25 73 ARG A O 1
ATOM 548 N N . ALA A 1 74 ? -25.446 -5.771 14.468 1.00 94.12 74 ALA A N 1
ATOM 549 C CA . ALA A 1 74 ? -25.752 -6.141 15.848 1.00 94.12 74 ALA A CA 1
ATOM 550 C C . ALA A 1 74 ? -24.648 -5.700 16.822 1.00 94.12 74 ALA A C 1
ATOM 552 O O . ALA A 1 74 ? -24.951 -5.211 17.904 1.00 94.12 74 ALA A O 1
ATOM 553 N N . SER A 1 75 ? -23.375 -5.804 16.426 1.00 93.06 75 SER A N 1
ATOM 554 C CA . SER A 1 75 ? -22.241 -5.333 17.237 1.00 93.06 75 SER A CA 1
ATOM 555 C C . SER A 1 75 ? -21.853 -3.870 16.983 1.00 93.06 75 SER A C 1
ATOM 557 O O . SER A 1 75 ? -20.878 -3.384 17.553 1.00 93.06 75 SER A O 1
ATOM 559 N N . GLY A 1 76 ? -22.585 -3.157 16.118 1.00 93.00 76 GLY A N 1
ATOM 560 C CA . GLY A 1 76 ? -22.329 -1.750 15.790 1.00 93.00 76 GLY A CA 1
ATOM 561 C C . GLY A 1 76 ? -21.077 -1.499 14.938 1.00 93.00 76 GLY A C 1
ATOM 562 O O . GLY A 1 76 ? -20.677 -0.349 14.746 1.00 93.00 76 GLY A O 1
ATOM 563 N N . VAL A 1 77 ? -20.450 -2.544 14.392 1.00 94.75 77 VAL A N 1
ATOM 564 C CA . VAL A 1 77 ? -19.278 -2.413 13.519 1.00 94.75 77 VAL A CA 1
ATOM 565 C C . VAL A 1 77 ? -19.733 -1.984 12.129 1.00 94.75 77 VAL A C 1
ATOM 567 O O . VAL A 1 77 ? -20.275 -2.784 11.366 1.00 94.75 77 VAL A O 1
ATOM 570 N N . ARG A 1 78 ? -19.483 -0.717 11.784 1.00 96.31 78 ARG A N 1
ATOM 571 C CA . ARG A 1 78 ? -19.841 -0.151 10.475 1.00 96.31 78 ARG A CA 1
ATOM 572 C C . ARG A 1 78 ? -19.219 -0.935 9.305 1.00 96.31 78 ARG A C 1
ATOM 574 O O . ARG A 1 78 ? -18.130 -1.508 9.467 1.00 96.31 78 ARG A O 1
ATOM 581 N N . PRO A 1 79 ? -19.875 -0.936 8.129 1.00 97.69 79 PRO A N 1
ATOM 582 C CA . PRO A 1 79 ? -19.344 -1.593 6.946 1.00 97.69 79 PRO A CA 1
ATOM 583 C C . PRO A 1 79 ? -17.960 -1.058 6.564 1.00 97.69 79 PRO A C 1
ATOM 585 O O . PRO A 1 79 ? -17.708 0.146 6.640 1.00 97.69 79 PRO A O 1
ATOM 588 N N . HIS A 1 80 ? -17.060 -1.956 6.176 1.00 97.81 80 HIS A N 1
ATOM 589 C CA . HIS A 1 80 ? -15.684 -1.645 5.797 1.00 97.81 80 HIS A CA 1
ATOM 590 C C . HIS A 1 80 ? -15.116 -2.708 4.852 1.00 97.81 80 HIS A C 1
ATOM 592 O O . HIS A 1 80 ? -15.589 -3.841 4.790 1.00 97.81 80 HIS A O 1
ATOM 598 N N . ILE A 1 81 ? -14.050 -2.353 4.144 1.00 97.81 81 ILE A N 1
ATOM 599 C CA . ILE A 1 81 ? -13.291 -3.263 3.287 1.00 97.81 81 ILE A CA 1
ATOM 600 C C . ILE A 1 81 ? -11.983 -3.597 3.991 1.00 97.81 81 ILE A C 1
ATOM 602 O O . ILE A 1 81 ? -11.302 -2.710 4.497 1.00 97.81 81 ILE A O 1
ATOM 606 N N . TYR A 1 82 ? -11.615 -4.870 4.030 1.00 97.00 82 TYR A N 1
ATOM 607 C CA . TYR A 1 82 ? -10.345 -5.294 4.610 1.00 97.00 82 TYR A CA 1
ATOM 608 C C . TYR A 1 82 ? -9.259 -5.406 3.535 1.00 97.00 82 TYR A C 1
ATOM 610 O O . TYR A 1 82 ? -9.479 -6.008 2.479 1.00 97.00 82 TYR A O 1
ATOM 618 N N . LEU A 1 83 ? -8.084 -4.844 3.806 1.00 96.56 83 LEU A N 1
ATOM 619 C CA . LEU A 1 83 ? -6.878 -4.998 2.994 1.00 96.56 83 LEU A CA 1
ATOM 620 C C . LEU A 1 83 ? -5.657 -4.980 3.919 1.00 96.56 83 LEU A C 1
ATOM 622 O O . LEU A 1 83 ? -5.512 -4.069 4.731 1.00 96.56 83 LEU A O 1
ATOM 626 N N . ASP A 1 84 ? -4.796 -5.992 3.805 1.00 94.88 84 ASP A N 1
ATOM 627 C CA . ASP A 1 84 ? -3.500 -6.088 4.492 1.00 94.88 84 ASP A CA 1
ATOM 628 C C . ASP A 1 84 ? -3.528 -5.705 5.987 1.00 94.88 84 ASP A C 1
ATOM 630 O O . ASP A 1 84 ? -2.729 -4.897 6.464 1.00 94.88 84 ASP A O 1
ATOM 634 N N . GLN A 1 85 ? -4.454 -6.310 6.741 1.00 94.50 85 GLN A N 1
ATOM 635 C CA . GLN A 1 85 ? -4.639 -6.096 8.188 1.00 94.50 85 GLN A CA 1
ATOM 636 C C . GLN A 1 85 ? -5.237 -4.751 8.599 1.00 94.50 85 GLN A C 1
ATOM 638 O O . GLN A 1 85 ? -5.309 -4.430 9.785 1.00 94.50 85 GLN A O 1
ATOM 643 N N . VAL A 1 86 ? -5.748 -3.983 7.638 1.00 96.19 86 VAL A N 1
ATOM 644 C CA . VAL A 1 86 ? -6.377 -2.689 7.890 1.00 96.19 86 VAL A CA 1
ATOM 645 C C . VAL A 1 86 ? -7.775 -2.633 7.296 1.00 96.19 86 VAL A C 1
ATOM 647 O O . VAL A 1 86 ? -8.075 -3.203 6.248 1.00 96.19 86 VAL A O 1
ATOM 650 N N . ARG A 1 87 ? -8.652 -1.926 8.008 1.00 97.12 87 ARG A N 1
ATOM 651 C CA . ARG A 1 87 ? -10.003 -1.602 7.559 1.00 97.12 87 ARG A CA 1
ATOM 652 C C . ARG A 1 87 ? -9.968 -0.307 6.757 1.00 97.12 87 ARG A C 1
ATOM 654 O O . ARG A 1 87 ? -9.355 0.668 7.184 1.00 97.12 87 ARG A O 1
ATOM 661 N N . TYR A 1 88 ? -10.658 -0.302 5.632 1.00 98.06 88 TYR A N 1
ATOM 662 C CA . TYR A 1 88 ? -10.825 0.826 4.731 1.00 98.06 88 TYR A CA 1
ATOM 663 C C . TYR A 1 88 ? -12.298 1.173 4.652 1.00 98.06 88 TYR A C 1
ATOM 665 O O . TYR A 1 88 ? -13.153 0.287 4.602 1.00 98.06 88 TYR A O 1
ATOM 673 N N . THR A 1 89 ? -12.609 2.461 4.647 1.00 97.56 89 THR A N 1
ATOM 674 C CA . THR A 1 89 ? -13.995 2.912 4.548 1.00 97.56 89 THR A CA 1
ATOM 675 C C . THR A 1 89 ? -14.076 4.311 3.956 1.00 97.56 89 THR A C 1
ATOM 677 O O . THR A 1 89 ? -13.084 5.033 3.868 1.00 97.56 89 THR A O 1
ATOM 680 N N . ASN A 1 90 ? -15.285 4.699 3.572 1.00 96.94 90 ASN A N 1
ATOM 681 C CA . ASN A 1 90 ? -15.669 6.067 3.259 1.00 96.94 90 ASN A CA 1
ATOM 682 C C . ASN A 1 90 ? -17.097 6.337 3.794 1.00 96.94 90 ASN A C 1
ATOM 684 O O . ASN A 1 90 ? -17.738 5.412 4.317 1.00 96.94 90 ASN A O 1
ATOM 688 N N . PRO A 1 91 ? -17.614 7.577 3.712 1.00 96.38 91 PRO A N 1
ATOM 689 C CA . PR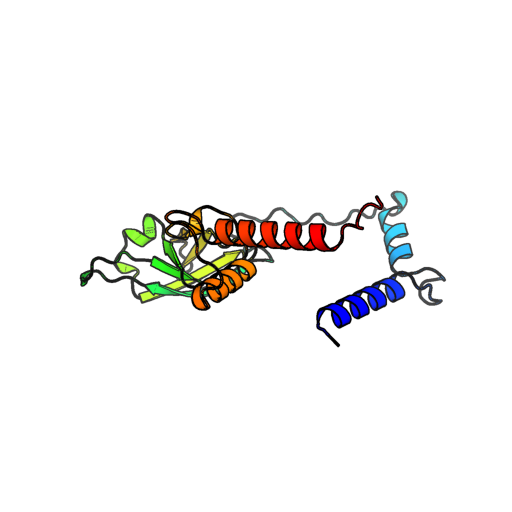O A 1 91 ? -18.970 7.896 4.168 1.00 96.38 91 PRO A CA 1
ATOM 690 C C . PRO A 1 91 ? -20.060 7.047 3.491 1.00 96.38 91 PRO A C 1
ATOM 692 O O . PRO A 1 91 ? -20.985 6.587 4.161 1.00 96.38 91 PRO A O 1
ATOM 695 N N . THR A 1 92 ? -19.909 6.759 2.196 1.00 94.94 92 THR A N 1
ATOM 696 C CA . THR A 1 92 ? -20.859 5.961 1.405 1.00 94.94 92 THR A CA 1
ATOM 697 C C . THR A 1 92 ? -20.976 4.522 1.902 1.00 94.94 92 THR A C 1
ATOM 699 O O . THR A 1 92 ? -22.077 4.028 2.113 1.00 94.94 92 THR A O 1
ATOM 702 N N . ILE A 1 93 ? -19.855 3.839 2.126 1.00 95.94 93 ILE A N 1
ATOM 703 C CA . ILE A 1 93 ? -19.837 2.451 2.598 1.00 95.94 93 ILE A CA 1
ATOM 704 C C . ILE A 1 93 ? -20.254 2.392 4.066 1.00 95.94 93 ILE A C 1
ATOM 706 O O . ILE A 1 93 ? -21.109 1.592 4.432 1.00 95.94 93 ILE A O 1
ATOM 710 N N . SER A 1 94 ? -19.710 3.278 4.905 1.00 96.00 94 SER A N 1
ATOM 711 C CA . SER A 1 94 ? -19.951 3.230 6.355 1.00 96.00 94 SER A CA 1
ATOM 712 C C . SER A 1 94 ? -21.408 3.474 6.768 1.00 96.00 94 SER A C 1
ATOM 714 O O . SER A 1 94 ? -21.786 3.106 7.880 1.00 96.00 94 SER A O 1
ATOM 716 N N . SER A 1 95 ? -22.219 4.087 5.900 1.00 95.38 95 SER A N 1
ATOM 717 C CA . SER A 1 95 ? -23.651 4.334 6.122 1.00 95.38 95 SER A CA 1
ATOM 718 C C . SER A 1 95 ? -24.560 3.234 5.557 1.00 95.38 95 SER A C 1
ATOM 720 O O . SER A 1 95 ? -25.728 3.147 5.938 1.00 95.38 95 SER A O 1
ATOM 722 N N . ARG A 1 96 ? -24.037 2.364 4.688 1.00 95.06 96 ARG A N 1
ATOM 723 C CA . ARG A 1 96 ? -24.815 1.390 3.918 1.00 95.06 96 ARG A CA 1
ATOM 724 C C . ARG A 1 96 ? -24.673 -0.033 4.450 1.00 95.06 96 ARG A C 1
ATOM 726 O O . ARG A 1 96 ? -23.853 -0.824 3.989 1.00 95.06 96 ARG A O 1
ATOM 733 N N . TRP A 1 97 ? -25.521 -0.381 5.417 1.00 95.75 97 TRP A N 1
ATOM 734 C CA . TRP A 1 97 ? -25.584 -1.731 5.998 1.00 95.75 97 TRP A CA 1
ATOM 735 C C . TRP A 1 97 ? -25.984 -2.814 4.988 1.00 95.75 97 TRP A C 1
ATOM 737 O O . TRP A 1 97 ? -25.619 -3.971 5.166 1.00 95.75 97 TRP A O 1
ATOM 747 N N . ASP A 1 98 ? -26.682 -2.437 3.913 1.00 95.25 98 ASP A N 1
ATOM 748 C CA . ASP A 1 98 ? -27.073 -3.328 2.814 1.00 95.25 98 ASP A CA 1
ATOM 749 C C . ASP A 1 98 ? -25.883 -3.852 1.997 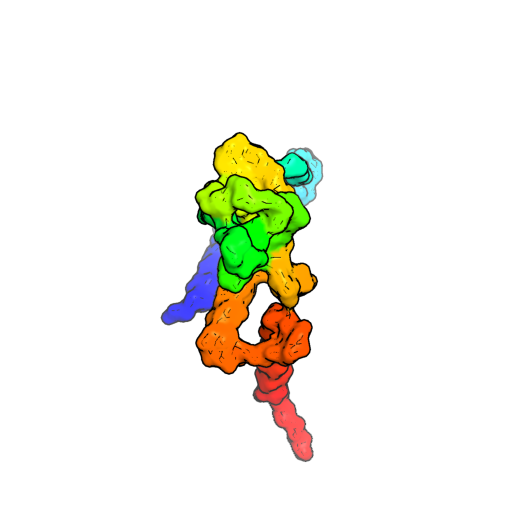1.00 95.25 98 ASP A C 1
ATOM 751 O O . ASP A 1 98 ? -26.062 -4.718 1.141 1.00 95.25 98 ASP A O 1
ATOM 755 N N . LEU A 1 99 ? -24.685 -3.297 2.202 1.00 95.19 99 LEU A N 1
ATOM 756 C CA . LEU A 1 99 ? -23.473 -3.706 1.503 1.00 95.19 99 LEU A CA 1
ATOM 757 C C . LEU A 1 99 ? -22.716 -4.844 2.193 1.00 95.19 99 LEU A C 1
ATOM 759 O O . LEU A 1 99 ? -21.809 -5.394 1.578 1.00 95.19 99 LEU A O 1
ATOM 763 N N . ILE A 1 100 ? -23.060 -5.199 3.433 1.00 96.31 100 ILE A N 1
ATOM 764 C CA . ILE A 1 100 ? -22.381 -6.278 4.166 1.00 96.31 100 ILE A CA 1
ATOM 765 C C . ILE A 1 100 ? -22.501 -7.598 3.388 1.00 96.31 100 ILE A C 1
ATOM 767 O O . ILE A 1 100 ? -23.531 -7.878 2.780 1.00 96.31 100 ILE A O 1
ATOM 771 N N . ASP A 1 101 ? -21.410 -8.367 3.367 1.00 95.81 101 ASP A N 1
ATOM 772 C CA . ASP A 1 101 ? -21.225 -9.630 2.637 1.00 95.81 101 ASP A CA 1
ATOM 773 C C . ASP A 1 101 ? -21.262 -9.541 1.106 1.00 95.81 101 ASP A C 1
ATOM 775 O O . ASP A 1 101 ? -20.963 -10.531 0.429 1.00 95.81 101 ASP A O 1
ATOM 779 N N . LYS A 1 102 ? -21.519 -8.357 0.533 1.00 96.31 102 LYS A N 1
ATOM 780 C CA . LYS A 1 102 ? -21.401 -8.151 -0.913 1.00 96.31 102 LYS A CA 1
ATOM 781 C C . LYS A 1 102 ? -19.944 -8.219 -1.359 1.00 96.31 102 LYS A C 1
ATOM 783 O O . LYS A 1 102 ? -19.020 -7.801 -0.651 1.00 96.31 102 LYS A O 1
ATOM 788 N N . VAL A 1 103 ? -19.758 -8.736 -2.572 1.00 97.44 103 VAL A N 1
ATOM 789 C CA . VAL A 1 103 ? -18.459 -8.784 -3.245 1.00 97.44 103 VAL A CA 1
ATOM 790 C C . VAL A 1 103 ? -18.032 -7.369 -3.619 1.00 97.44 103 VAL A C 1
ATOM 792 O O . VAL A 1 103 ? -18.820 -6.581 -4.146 1.00 97.44 103 VAL A O 1
ATOM 795 N N . VAL A 1 104 ? -16.766 -7.064 -3.352 1.00 96.94 104 VAL A N 1
ATOM 796 C CA . VAL A 1 104 ? -16.131 -5.799 -3.713 1.00 96.94 104 VAL A CA 1
ATOM 797 C C . VAL A 1 104 ? -14.872 -6.058 -4.529 1.00 96.94 104 VAL A C 1
ATOM 799 O O . VAL A 1 104 ? -14.072 -6.935 -4.196 1.00 96.94 104 VAL A O 1
ATOM 802 N N . ILE A 1 105 ? -14.705 -5.279 -5.589 1.00 96.69 105 ILE A N 1
ATOM 803 C CA . ILE A 1 105 ? -13.507 -5.215 -6.418 1.00 96.69 105 ILE A CA 1
ATOM 804 C C . ILE A 1 105 ? -12.698 -4.002 -5.958 1.00 96.69 105 ILE A C 1
ATOM 806 O O . ILE A 1 105 ? -13.210 -2.882 -5.893 1.00 96.69 105 ILE A O 1
ATOM 810 N N . LYS A 1 106 ? -11.444 -4.229 -5.580 1.00 95.50 106 LYS A N 1
ATOM 811 C CA . LYS A 1 106 ? -10.527 -3.219 -5.050 1.00 95.50 106 LYS A CA 1
ATOM 812 C C . LYS A 1 106 ? -9.525 -2.864 -6.136 1.00 95.50 106 LYS A C 1
ATOM 814 O O . LYS A 1 106 ? -8.856 -3.749 -6.656 1.00 95.50 106 LYS A O 1
ATOM 819 N N . HIS A 1 107 ? -9.429 -1.583 -6.454 1.00 94.31 107 HIS A N 1
ATOM 820 C CA . HIS A 1 107 ? -8.467 -1.032 -7.402 1.00 94.31 107 HIS A CA 1
ATOM 821 C C . HIS A 1 107 ? -7.315 -0.420 -6.609 1.00 94.31 107 HIS A C 1
ATOM 823 O O . HIS A 1 107 ? -7.360 0.764 -6.273 1.00 94.31 107 HIS A O 1
ATOM 829 N N . VAL A 1 108 ? -6.331 -1.242 -6.245 1.00 93.81 108 VAL A N 1
ATOM 830 C CA . VAL A 1 108 ? -5.263 -0.879 -5.305 1.00 93.81 108 VAL A CA 1
ATOM 831 C C . VAL A 1 108 ? -4.019 -0.428 -6.060 1.00 93.81 108 VAL A C 1
ATOM 833 O O . VAL A 1 108 ? -3.447 -1.195 -6.821 1.00 93.81 108 VAL A O 1
ATOM 836 N N . ASN A 1 109 ? -3.566 0.799 -5.811 1.00 91.88 109 ASN A N 1
ATOM 837 C CA . ASN A 1 109 ? -2.238 1.237 -6.234 1.00 91.88 109 ASN A CA 1
ATOM 838 C C . ASN A 1 109 ? -1.201 0.689 -5.241 1.00 91.88 109 ASN A C 1
ATOM 840 O O . ASN A 1 109 ? -1.217 1.070 -4.068 1.00 91.88 109 ASN A O 1
ATOM 844 N N . GLU A 1 110 ? -0.316 -0.204 -5.687 1.00 91.94 110 GLU A N 1
ATOM 845 C CA . GLU A 1 110 ? 0.650 -0.851 -4.790 1.00 91.94 110 GLU A CA 1
ATOM 846 C C . GLU A 1 110 ? 1.732 0.100 -4.257 1.00 91.94 110 GLU A C 1
ATOM 848 O O . GLU A 1 110 ? 2.269 -0.147 -3.175 1.00 91.94 110 GLU A O 1
ATOM 853 N N . ASP A 1 111 ? 1.998 1.218 -4.935 1.00 91.69 111 ASP A N 1
ATOM 854 C CA . ASP A 1 111 ? 2.960 2.231 -4.486 1.00 91.69 111 ASP A CA 1
ATOM 855 C C . ASP A 1 111 ? 2.395 3.103 -3.362 1.00 91.69 111 ASP A C 1
ATOM 857 O O . ASP A 1 111 ? 3.136 3.642 -2.536 1.00 91.69 111 ASP A O 1
ATOM 861 N N . ASN A 1 112 ? 1.067 3.229 -3.300 1.00 92.88 112 ASN A N 1
ATOM 862 C CA . ASN A 1 112 ? 0.394 4.001 -2.270 1.00 92.88 112 ASN A CA 1
ATOM 863 C C . ASN A 1 112 ? -0.956 3.396 -1.889 1.00 92.88 112 ASN A C 1
ATOM 865 O O . ASN A 1 112 ? -2.003 3.757 -2.429 1.00 92.88 112 ASN A O 1
ATOM 869 N N . ILE A 1 113 ? -0.938 2.548 -0.863 1.00 94.81 113 ILE A N 1
ATOM 870 C CA . ILE A 1 113 ? -2.142 1.851 -0.406 1.00 94.81 113 ILE A CA 1
ATOM 871 C C . ILE A 1 113 ? -2.950 2.636 0.635 1.00 94.81 113 ILE A C 1
ATOM 873 O O . ILE A 1 113 ? -3.865 2.078 1.229 1.00 94.81 113 ILE A O 1
ATOM 877 N N . ARG A 1 114 ? -2.654 3.920 0.902 1.00 95.81 114 ARG A N 1
ATOM 878 C CA . ARG A 1 114 ? -3.445 4.736 1.856 1.00 95.81 114 ARG A CA 1
ATOM 879 C C . ARG A 1 114 ? -4.925 4.786 1.500 1.00 95.81 114 ARG A C 1
ATOM 881 O O . ARG A 1 114 ? -5.771 4.888 2.389 1.00 95.81 114 ARG A O 1
ATOM 888 N N . SER A 1 115 ? -5.210 4.783 0.208 1.00 95.25 115 SER A N 1
ATOM 889 C CA . SER A 1 115 ? -6.553 4.820 -0.337 1.00 95.25 115 SER A CA 1
ATOM 890 C C . SER A 1 115 ? -6.613 4.041 -1.636 1.00 95.25 115 SER A C 1
ATOM 892 O O . SER A 1 115 ? -5.627 3.976 -2.362 1.00 95.25 115 SER A O 1
ATOM 894 N N . PHE A 1 116 ? -7.781 3.500 -1.946 1.00 94.56 116 PHE A N 1
ATOM 895 C CA . PHE A 1 116 ? -8.032 2.815 -3.207 1.00 94.56 116 PHE A CA 1
ATOM 896 C C . PHE A 1 116 ? -9.492 2.982 -3.621 1.00 94.56 116 PHE A C 1
ATOM 898 O O . PHE A 1 116 ? -10.345 3.291 -2.789 1.00 94.56 116 PHE A O 1
ATOM 905 N N . THR A 1 117 ? -9.797 2.769 -4.898 1.00 94.38 117 THR A N 1
ATOM 906 C CA . THR A 1 117 ? -11.182 2.834 -5.384 1.00 94.38 117 THR A CA 1
ATOM 907 C C . THR A 1 117 ? -11.852 1.478 -5.209 1.00 94.38 117 THR A C 1
ATOM 909 O O . THR A 1 117 ? -11.271 0.440 -5.530 1.00 94.38 117 THR A O 1
ATOM 912 N N . ALA A 1 118 ? -13.073 1.478 -4.683 1.00 95.56 118 ALA A N 1
ATOM 91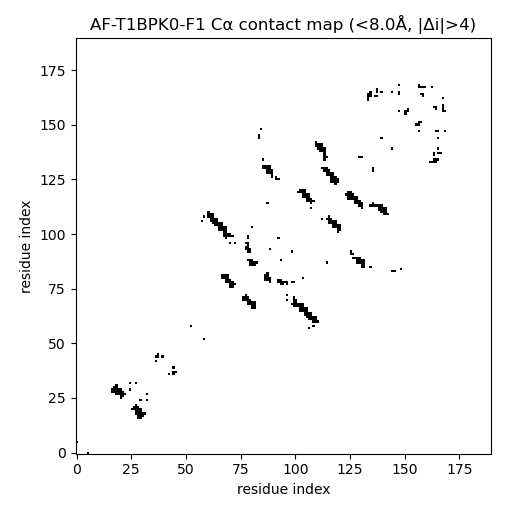3 C CA . ALA A 1 118 ? -13.865 0.271 -4.500 1.00 95.56 118 ALA A CA 1
ATOM 914 C C . ALA A 1 118 ? -15.033 0.231 -5.489 1.00 95.56 118 ALA A C 1
ATOM 916 O O . ALA A 1 118 ? -15.687 1.245 -5.731 1.00 95.56 118 ALA A O 1
ATOM 917 N N . TRP A 1 119 ? -15.330 -0.957 -6.006 1.00 95.38 119 TRP A N 1
ATOM 918 C CA . TRP A 1 119 ? -16.413 -1.199 -6.954 1.00 95.38 119 TRP A CA 1
ATOM 919 C C . TRP A 1 119 ? -17.230 -2.410 -6.524 1.00 95.38 119 TRP A C 1
ATOM 921 O O . TRP A 1 119 ? -16.692 -3.362 -5.962 1.00 95.38 119 TRP A O 1
ATOM 931 N N . LEU A 1 120 ? -18.530 -2.398 -6.792 1.00 95.62 120 LEU A N 1
ATOM 932 C CA . LEU A 1 120 ? -19.336 -3.612 -6.718 1.00 95.62 120 LEU A CA 1
ATOM 933 C C . LEU A 1 120 ? -19.081 -4.487 -7.944 1.00 95.62 120 LEU A C 1
ATOM 935 O O . LEU A 1 120 ? -18.687 -4.002 -9.001 1.00 95.62 120 LEU A O 1
ATOM 939 N N . GLU A 1 121 ? -19.377 -5.777 -7.816 1.00 94.25 121 GLU A N 1
ATOM 940 C CA . GLU A 1 121 ? -19.305 -6.735 -8.928 1.00 94.25 121 GLU A CA 1
ATOM 941 C C . GLU A 1 121 ? -20.209 -6.351 -10.114 1.00 94.25 121 GLU A C 1
ATOM 943 O O . GLU A 1 121 ? -19.920 -6.693 -11.253 1.00 94.25 121 GLU A O 1
ATOM 948 N N . THR A 1 122 ? -21.255 -5.560 -9.862 1.00 93.00 122 THR A N 1
ATOM 949 C CA . THR A 1 122 ? -22.132 -4.983 -10.891 1.00 93.00 122 THR A CA 1
ATOM 950 C C . THR A 1 122 ? -21.487 -3.848 -11.696 1.00 93.00 122 THR A C 1
ATOM 952 O O . THR A 1 122 ? -22.124 -3.312 -12.596 1.00 93.00 122 THR A O 1
ATOM 955 N N . GLY A 1 123 ? -20.265 -3.427 -11.353 1.00 90.31 123 GLY A N 1
ATOM 956 C CA . GLY A 1 123 ? -19.583 -2.279 -11.958 1.00 90.31 123 GLY A CA 1
ATOM 957 C C . GLY A 1 123 ? -19.940 -0.928 -11.327 1.00 90.31 123 GLY A C 1
ATOM 958 O O . GLY A 1 123 ? -19.437 0.104 -11.760 1.00 90.31 123 GLY A O 1
ATOM 959 N N . GLN A 1 124 ? -20.775 -0.894 -10.283 1.00 93.06 124 GLN A N 1
ATOM 960 C CA . GLN A 1 124 ? -21.073 0.352 -9.571 1.00 93.06 124 GLN A CA 1
ATOM 961 C C . GLN A 1 124 ? -19.861 0.820 -8.749 1.00 93.06 124 GLN A C 1
ATOM 963 O O . GLN A 1 124 ? -19.400 0.108 -7.855 1.00 93.06 124 GLN A O 1
ATOM 968 N N . CYS A 1 125 ? -19.401 2.051 -8.985 1.00 93.25 125 CYS A N 1
ATOM 969 C CA . CYS A 1 125 ? -18.354 2.679 -8.178 1.00 93.25 125 CYS A CA 1
ATOM 970 C C . CYS A 1 125 ? -18.874 3.027 -6.773 1.00 93.25 125 CYS A C 1
ATOM 972 O O . CYS A 1 125 ? -19.886 3.713 -6.622 1.00 93.25 125 CYS A O 1
ATOM 974 N N . LEU A 1 126 ? -18.160 2.583 -5.737 1.00 94.19 126 LEU A N 1
ATOM 975 C CA . LEU A 1 126 ? -18.399 2.948 -4.334 1.00 94.19 126 LEU A CA 1
ATOM 976 C C . LEU A 1 126 ? -17.541 4.147 -3.888 1.00 94.19 126 LEU A C 1
ATOM 978 O O . LEU A 1 126 ? -17.670 4.615 -2.752 1.00 94.19 126 LEU A O 1
ATOM 982 N N . GLY A 1 127 ? -16.685 4.648 -4.781 1.00 93.81 127 GLY A N 1
ATOM 983 C CA . GLY A 1 127 ? -15.766 5.758 -4.554 1.00 93.81 127 GLY A CA 1
ATOM 984 C C . GLY A 1 127 ? -14.427 5.333 -3.950 1.00 93.81 127 GLY A C 1
ATOM 985 O O . GLY A 1 127 ? -14.136 4.149 -3.768 1.00 93.81 127 GLY A O 1
ATOM 986 N N . SER A 1 128 ? -13.601 6.334 -3.635 1.00 95.12 128 SER A N 1
ATOM 987 C CA . SER A 1 128 ? -12.324 6.132 -2.947 1.00 95.12 128 SER A CA 1
ATOM 988 C C . SER A 1 128 ? -12.557 5.825 -1.467 1.00 95.12 128 SER A C 1
ATOM 990 O O . SER A 1 128 ? -13.356 6.493 -0.801 1.00 95.12 128 SER A O 1
ATOM 992 N N . VAL A 1 129 ? -11.884 4.795 -0.960 1.00 96.75 129 VAL A N 1
ATOM 993 C CA . VAL A 1 129 ? -11.874 4.396 0.449 1.00 96.75 129 VAL A CA 1
ATOM 994 C C . VAL A 1 129 ? -10.500 4.636 1.043 1.00 96.75 129 VAL A C 1
ATOM 996 O O . VAL A 1 129 ? -9.491 4.402 0.385 1.00 96.75 129 VAL A O 1
ATOM 999 N N . THR A 1 130 ? -10.453 5.059 2.304 1.00 97.56 130 THR A N 1
ATOM 1000 C CA . THR A 1 130 ? -9.200 5.405 2.989 1.00 97.56 130 THR A CA 1
ATOM 1001 C C . THR A 1 130 ? -8.950 4.456 4.152 1.00 97.56 130 THR A C 1
ATOM 1003 O O . THR A 1 130 ? -9.887 4.047 4.847 1.00 97.56 130 THR A O 1
ATOM 1006 N N . ALA A 1 131 ? -7.680 4.116 4.370 1.00 97.44 131 ALA A N 1
ATOM 1007 C CA . ALA A 1 131 ? -7.229 3.327 5.506 1.00 97.44 131 ALA A CA 1
ATOM 1008 C C . ALA A 1 131 ? -7.639 3.998 6.822 1.00 97.44 131 ALA A C 1
ATOM 1010 O O . ALA A 1 131 ? -7.375 5.181 7.050 1.00 97.44 131 ALA A O 1
ATOM 1011 N N . MET A 1 132 ? -8.254 3.233 7.719 1.00 94.88 132 MET A N 1
ATOM 1012 C CA . MET A 1 132 ? -8.643 3.731 9.032 1.00 94.88 132 MET A CA 1
ATOM 1013 C C . MET A 1 132 ? -7.430 3.957 9.942 1.00 94.88 132 MET A C 1
ATOM 1015 O O . MET A 1 132 ? -6.399 3.282 9.857 1.00 94.88 132 MET A O 1
ATOM 1019 N N . GLY A 1 133 ? -7.586 4.893 10.879 1.00 92.06 133 GLY A N 1
ATOM 1020 C CA . GLY A 1 133 ? -6.573 5.195 11.883 1.00 92.06 133 GLY A CA 1
ATOM 1021 C C . GLY A 1 133 ? -5.322 5.838 11.286 1.00 92.06 133 GLY A C 1
ATOM 1022 O O . GLY A 1 133 ? -5.381 6.614 10.336 1.00 92.06 133 GLY A O 1
ATOM 1023 N N . LYS A 1 134 ? -4.161 5.533 11.871 1.00 93.06 134 LYS A N 1
ATOM 1024 C CA . LYS A 1 134 ? -2.891 6.191 11.524 1.00 93.06 134 LYS A CA 1
ATOM 1025 C C . LYS A 1 134 ? -2.320 5.759 10.173 1.00 93.06 134 LYS A C 1
ATOM 1027 O O . LYS A 1 134 ? -1.492 6.460 9.599 1.00 93.06 134 LYS A O 1
ATOM 1032 N N . TRP A 1 135 ? -2.815 4.648 9.642 1.00 94.94 135 TRP A N 1
ATOM 1033 C CA . TRP A 1 135 ? -2.435 4.125 8.339 1.00 94.94 135 TRP A CA 1
ATOM 1034 C C . TRP A 1 135 ? -2.881 5.000 7.168 1.00 94.94 135 TRP A C 1
ATOM 1036 O O . TRP A 1 135 ? -2.239 4.966 6.125 1.00 94.94 135 TRP A O 1
ATOM 1046 N N . GLY A 1 136 ? -3.922 5.816 7.349 1.00 92.94 136 GLY A N 1
ATOM 1047 C CA . GLY A 1 136 ? -4.378 6.787 6.354 1.00 92.94 136 GLY A CA 1
ATOM 1048 C C . GLY A 1 136 ? -3.527 8.060 6.267 1.00 92.94 136 GLY A C 1
ATOM 1049 O O . GLY A 1 136 ? -3.787 8.889 5.402 1.00 92.94 136 GLY A O 1
ATOM 1050 N N . LEU A 1 137 ? -2.536 8.248 7.150 1.00 91.25 137 LEU A N 1
ATOM 1051 C CA . LEU A 1 137 ? -1.807 9.517 7.278 1.00 91.25 137 LEU A CA 1
ATOM 1052 C C . LEU A 1 137 ? -0.574 9.591 6.370 1.00 91.25 137 LEU A C 1
ATOM 1054 O O . LEU A 1 137 ? -0.439 10.520 5.576 1.00 91.25 137 LEU A O 1
ATOM 1058 N N . ALA A 1 138 ? 0.315 8.602 6.450 1.00 91.62 138 ALA A N 1
ATOM 1059 C CA . ALA A 1 138 ? 1.577 8.597 5.708 1.00 91.62 138 ALA A CA 1
ATOM 1060 C C . ALA A 1 138 ? 1.464 7.742 4.433 1.00 91.62 138 ALA A C 1
ATOM 1062 O O . ALA A 1 138 ? 0.975 6.614 4.528 1.00 91.62 138 ALA A O 1
ATOM 1063 N N . PRO A 1 139 ? 1.875 8.242 3.252 1.00 93.50 139 PRO A N 1
ATOM 1064 C CA . PRO A 1 139 ? 1.939 7.429 2.038 1.00 93.50 139 PRO A CA 1
ATOM 1065 C C . PRO A 1 139 ? 2.973 6.315 2.210 1.00 93.50 139 PRO A C 1
ATOM 1067 O O . PRO A 1 139 ? 4.020 6.524 2.819 1.00 93.50 139 PRO A O 1
ATOM 1070 N N . HIS A 1 140 ? 2.645 5.122 1.727 1.00 95.06 140 HIS A N 1
ATOM 1071 C CA . HIS A 1 140 ? 3.514 3.953 1.804 1.00 95.06 140 HIS A CA 1
ATOM 1072 C C . HIS A 1 140 ? 3.044 2.887 0.815 1.00 95.06 140 HIS A C 1
ATOM 1074 O O . HIS A 1 140 ? 1.843 2.759 0.545 1.00 95.06 140 HIS A O 1
ATOM 1080 N N . SER A 1 141 ? 3.997 2.094 0.335 1.00 95.62 141 SER A N 1
ATOM 1081 C CA . SER A 1 141 ? 3.726 0.985 -0.568 1.00 95.62 141 SER A CA 1
ATOM 1082 C C . SER A 1 141 ? 3.169 -0.231 0.167 1.00 95.62 141 SER A C 1
ATOM 1084 O O . SER A 1 141 ? 3.275 -0.386 1.392 1.00 95.62 141 SER A O 1
ATOM 1086 N N . ARG A 1 142 ? 2.603 -1.151 -0.607 1.00 95.06 142 ARG A N 1
ATOM 1087 C CA . ARG A 1 142 ? 2.130 -2.447 -0.133 1.00 95.06 142 ARG A CA 1
ATOM 1088 C C . ARG A 1 142 ? 3.258 -3.351 0.365 1.00 95.06 142 ARG A C 1
ATOM 1090 O O . ARG A 1 142 ? 3.075 -4.114 1.313 1.00 95.06 142 ARG A O 1
ATOM 1097 N N . ALA A 1 143 ? 4.439 -3.254 -0.238 1.00 95.00 143 ALA A N 1
ATOM 1098 C CA . ALA A 1 143 ? 5.619 -3.965 0.242 1.00 95.00 143 ALA A CA 1
ATOM 1099 C C . ALA A 1 143 ? 6.003 -3.481 1.650 1.00 95.00 143 ALA A C 1
ATOM 1101 O O . ALA A 1 143 ? 6.065 -4.283 2.585 1.00 95.00 143 ALA A O 1
ATOM 1102 N N . MET A 1 144 ? 6.116 -2.158 1.829 1.00 95.88 144 MET A N 1
ATOM 1103 C CA . MET A 1 144 ? 6.393 -1.542 3.129 1.00 95.88 144 MET A CA 1
ATOM 1104 C C . MET A 1 144 ? 5.322 -1.911 4.164 1.00 95.88 144 MET A C 1
ATOM 1106 O O . MET A 1 144 ? 5.640 -2.218 5.310 1.00 95.88 144 MET A O 1
ATOM 1110 N N . ARG A 1 145 ? 4.045 -1.954 3.768 1.00 95.94 145 ARG A N 1
ATOM 1111 C CA . ARG A 1 145 ? 2.943 -2.428 4.617 1.00 95.94 145 ARG A CA 1
ATOM 1112 C C . ARG A 1 145 ? 3.188 -3.823 5.189 1.00 95.94 145 ARG A C 1
ATOM 1114 O O . ARG A 1 145 ? 3.034 -4.021 6.394 1.00 95.94 145 ARG A O 1
ATOM 1121 N N . LYS A 1 146 ? 3.506 -4.791 4.327 1.00 96.00 146 LYS A N 1
ATOM 1122 C CA . LYS A 1 146 ? 3.716 -6.189 4.728 1.00 96.00 146 LYS A CA 1
ATOM 1123 C C . LYS A 1 146 ? 4.909 -6.310 5.669 1.00 96.00 146 LYS A C 1
ATOM 1125 O O . LYS A 1 146 ? 4.810 -7.002 6.679 1.00 96.00 146 LYS A O 1
ATOM 1130 N N . GLU A 1 147 ? 5.984 -5.585 5.377 1.00 96.44 147 GLU A N 1
ATOM 1131 C CA . GLU A 1 147 ? 7.164 -5.533 6.233 1.00 96.44 147 GLU A CA 1
ATOM 1132 C C . GLU A 1 147 ? 6.837 -4.944 7.610 1.00 96.44 147 GLU A C 1
ATOM 1134 O O . GLU A 1 147 ? 7.128 -5.574 8.627 1.00 96.44 147 GLU A O 1
ATOM 1139 N N . ILE A 1 148 ? 6.151 -3.797 7.665 1.00 96.12 148 ILE A N 1
ATOM 1140 C CA . ILE A 1 148 ? 5.736 -3.189 8.934 1.00 96.12 148 ILE A CA 1
ATOM 1141 C C . ILE A 1 148 ? 4.849 -4.156 9.725 1.00 96.12 148 ILE A C 1
ATOM 1143 O O . ILE A 1 148 ? 5.097 -4.372 10.907 1.00 96.12 148 ILE A O 1
ATOM 1147 N N . ASN A 1 149 ? 3.849 -4.777 9.092 1.00 95.88 149 ASN A N 1
ATOM 1148 C CA . ASN A 1 149 ? 2.978 -5.748 9.759 1.00 95.88 149 ASN A CA 1
ATOM 1149 C C . ASN A 1 149 ? 3.777 -6.941 10.323 1.00 95.88 149 ASN A C 1
ATOM 1151 O O . ASN A 1 149 ? 3.504 -7.386 11.437 1.00 95.88 149 ASN A O 1
ATOM 1155 N N . ALA A 1 150 ? 4.789 -7.432 9.601 1.00 95.81 150 ALA A N 1
ATOM 1156 C CA . ALA A 1 150 ? 5.673 -8.495 10.080 1.00 95.81 150 ALA A CA 1
ATOM 1157 C C . ALA A 1 150 ? 6.559 -8.038 11.257 1.00 95.81 150 ALA A C 1
ATOM 1159 O O . ALA A 1 150 ? 6.770 -8.791 12.212 1.00 95.81 150 ALA A O 1
ATOM 1160 N N . MET A 1 151 ? 7.056 -6.798 11.234 1.00 95.56 151 MET A N 1
ATOM 1161 C CA . MET A 1 151 ? 7.820 -6.233 12.351 1.00 95.56 151 MET A CA 1
ATOM 1162 C C . MET A 1 151 ? 6.957 -6.009 13.595 1.00 95.56 151 MET A C 1
ATOM 1164 O O . MET A 1 151 ? 7.415 -6.303 14.696 1.00 95.56 151 MET A O 1
ATOM 1168 N N . LEU A 1 152 ? 5.710 -5.560 13.423 1.00 94.75 152 LEU A N 1
ATOM 1169 C CA . LEU A 1 152 ? 4.731 -5.434 14.507 1.00 94.75 152 LEU A CA 1
ATOM 1170 C C . LEU A 1 152 ? 4.420 -6.803 15.124 1.00 94.75 152 LEU A C 1
ATOM 1172 O O . LEU A 1 152 ? 4.494 -6.961 16.338 1.00 94.75 152 LEU A O 1
ATOM 1176 N N . ALA A 1 153 ? 4.134 -7.812 14.296 1.00 94.38 153 ALA A N 1
ATOM 1177 C CA . ALA A 1 153 ? 3.847 -9.169 14.764 1.00 94.38 153 ALA A CA 1
ATOM 1178 C C . ALA A 1 153 ? 5.035 -9.830 15.486 1.00 94.38 153 ALA A C 1
ATOM 1180 O O . ALA A 1 153 ? 4.830 -10.643 16.381 1.00 94.38 153 ALA A O 1
ATOM 1181 N N . SER A 1 154 ? 6.271 -9.482 15.116 1.00 95.12 154 SER A N 1
ATOM 1182 C CA . SER A 1 154 ? 7.485 -9.996 15.766 1.00 95.12 154 SER A CA 1
ATOM 1183 C C . SER A 1 154 ? 7.983 -9.146 16.943 1.00 95.12 154 SER A C 1
ATOM 1185 O O . SER A 1 154 ? 9.013 -9.487 17.519 1.00 95.12 154 SER A O 1
ATOM 1187 N N . GLY A 1 155 ? 7.308 -8.041 17.287 1.00 92.69 155 GLY A N 1
ATOM 1188 C CA . GLY A 1 155 ? 7.733 -7.117 18.349 1.00 92.69 155 GLY A CA 1
ATOM 1189 C C . GLY A 1 155 ? 8.998 -6.310 18.026 1.00 92.69 155 GLY A C 1
ATOM 1190 O O . GLY A 1 155 ? 9.552 -5.640 18.888 1.00 92.69 155 GLY A O 1
ATOM 1191 N N . LYS A 1 156 ? 9.485 -6.354 16.779 1.00 92.06 156 LYS A N 1
ATOM 1192 C CA . LYS A 1 156 ? 10.674 -5.600 16.338 1.00 92.06 156 LYS A CA 1
ATOM 1193 C C . LYS A 1 156 ? 10.387 -4.119 16.107 1.00 92.06 156 LYS A C 1
ATOM 1195 O O . LYS A 1 156 ? 11.321 -3.325 16.008 1.00 92.06 156 LYS A O 1
ATOM 1200 N N . LEU A 1 157 ? 9.114 -3.769 15.960 1.00 92.56 157 LEU A N 1
ATOM 1201 C CA . LEU A 1 157 ? 8.648 -2.403 15.816 1.00 92.56 157 LEU A CA 1
ATOM 1202 C C . LEU A 1 157 ? 7.553 -2.148 16.846 1.00 92.56 157 LEU A C 1
ATOM 1204 O O . LEU A 1 157 ? 6.539 -2.839 16.853 1.00 92.56 157 LEU A O 1
ATOM 1208 N N . GLU A 1 158 ? 7.738 -1.113 17.656 1.00 91.81 158 GLU A N 1
ATOM 1209 C CA . GLU A 1 158 ? 6.762 -0.677 18.651 1.00 91.81 158 GLU A CA 1
ATOM 1210 C C . GLU A 1 158 ? 6.484 0.817 18.447 1.00 91.81 158 GLU A C 1
ATOM 1212 O O . GLU A 1 158 ? 7.243 1.668 18.917 1.00 91.81 158 GLU A O 1
ATOM 1217 N N . PRO A 1 159 ? 5.434 1.170 17.683 1.00 90.38 159 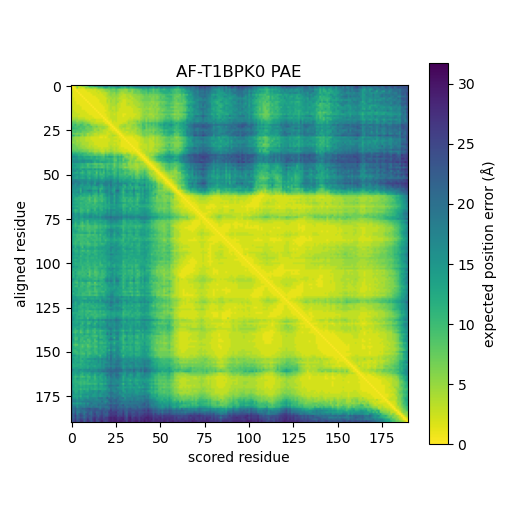PRO A N 1
ATOM 1218 C CA . PRO A 1 159 ? 5.064 2.562 17.474 1.00 90.38 159 PRO A CA 1
ATOM 1219 C C . PRO A 1 159 ? 4.650 3.220 18.788 1.00 90.38 159 PRO A C 1
ATOM 1221 O O . PRO A 1 159 ? 3.907 2.637 19.582 1.00 90.38 159 PRO A O 1
ATOM 1224 N N . GLN A 1 160 ? 5.062 4.471 18.994 1.00 90.69 160 GLN A N 1
ATOM 1225 C CA . GLN A 1 160 ? 4.617 5.231 20.157 1.00 90.69 160 GLN A CA 1
ATOM 1226 C C . GLN A 1 160 ? 3.104 5.486 20.102 1.00 90.69 160 GLN A C 1
ATOM 1228 O O . GLN A 1 160 ? 2.465 5.456 19.044 1.00 90.69 160 GLN A O 1
ATOM 1233 N N . ARG A 1 161 ? 2.500 5.789 21.257 1.00 87.12 161 ARG A N 1
ATOM 1234 C CA . ARG A 1 161 ? 1.062 6.069 21.334 1.00 87.12 161 ARG A CA 1
ATOM 1235 C C . ARG A 1 161 ? 0.685 7.218 20.392 1.00 87.12 161 ARG A C 1
ATOM 1237 O O . ARG A 1 161 ? 1.107 8.353 20.572 1.00 87.12 161 ARG A O 1
ATOM 1244 N N . GLY A 1 162 ? -0.169 6.921 19.413 1.00 84.69 162 GLY A N 1
ATOM 1245 C CA . GLY A 1 162 ? -0.660 7.900 18.439 1.00 84.69 162 GLY A CA 1
ATOM 1246 C C . GLY A 1 162 ? 0.248 8.119 17.224 1.00 84.69 162 GLY A C 1
ATOM 1247 O O . GLY A 1 162 ? -0.143 8.871 16.325 1.00 84.69 162 GLY A O 1
ATOM 1248 N N . GLU A 1 163 ? 1.394 7.445 17.164 1.00 90.81 163 GLU A N 1
ATOM 1249 C CA . GLU A 1 163 ? 2.302 7.447 16.023 1.00 90.81 163 GLU A CA 1
ATOM 1250 C C . GLU A 1 163 ? 1.796 6.528 14.898 1.00 90.81 163 GLU A C 1
ATOM 1252 O O . GLU A 1 163 ? 1.109 5.531 15.123 1.00 90.81 163 GLU A O 1
ATOM 1257 N N . SER A 1 164 ? 2.118 6.884 13.654 1.00 92.38 164 SER A N 1
ATOM 1258 C CA . SER A 1 164 ? 1.909 6.005 12.504 1.00 92.38 164 SER A CA 1
ATOM 1259 C C . SER A 1 164 ? 2.962 4.894 12.489 1.00 92.38 164 SER A C 1
ATOM 1261 O O . SER A 1 164 ? 4.149 5.207 12.584 1.00 92.38 164 SER A O 1
ATOM 1263 N N . PRO A 1 165 ? 2.586 3.620 12.271 1.00 93.75 165 PRO A N 1
ATOM 1264 C CA . PRO A 1 165 ? 3.562 2.542 12.111 1.00 93.75 165 PRO A CA 1
ATOM 1265 C C . PRO A 1 165 ? 4.569 2.794 10.980 1.00 93.75 165 PRO A C 1
ATOM 1267 O O . PRO A 1 165 ? 5.720 2.382 11.075 1.00 93.75 165 PRO A O 1
ATOM 1270 N N . VAL A 1 166 ? 4.164 3.540 9.945 1.00 94.50 166 VAL A N 1
ATOM 1271 C CA . VAL A 1 166 ? 5.063 3.984 8.868 1.00 94.50 166 VAL A CA 1
ATOM 1272 C C . VAL A 1 166 ? 6.137 4.919 9.419 1.00 94.50 166 VAL A C 1
ATOM 1274 O O . VAL A 1 166 ? 7.320 4.717 9.174 1.00 94.50 166 VAL A O 1
ATOM 1277 N N . THR A 1 167 ? 5.745 5.922 10.207 1.00 93.94 167 THR A N 1
ATOM 1278 C CA . THR A 1 167 ? 6.688 6.868 10.820 1.00 93.94 167 THR A CA 1
ATOM 1279 C C . THR A 1 167 ? 7.629 6.164 11.794 1.00 93.94 167 THR A C 1
ATOM 1281 O O . THR A 1 167 ? 8.828 6.431 11.771 1.00 93.94 167 THR A O 1
ATOM 1284 N N . ALA A 1 168 ? 7.109 5.230 12.594 1.00 94.62 168 ALA A N 1
ATOM 1285 C CA . ALA A 1 168 ? 7.919 4.429 13.505 1.00 94.62 168 ALA A CA 1
ATOM 1286 C C . ALA A 1 168 ? 8.982 3.612 12.745 1.00 94.62 168 ALA A C 1
ATOM 1288 O O . ALA A 1 168 ? 10.154 3.614 13.122 1.00 94.62 168 ALA A O 1
ATOM 1289 N N . MET A 1 169 ? 8.599 2.972 11.634 1.00 95.06 169 MET A N 1
ATOM 1290 C CA . MET A 1 169 ? 9.526 2.222 10.782 1.00 95.06 169 MET A CA 1
ATOM 1291 C C . MET A 1 169 ? 10.596 3.129 10.162 1.00 95.06 169 MET A C 1
ATOM 1293 O O . MET A 1 169 ? 11.783 2.813 10.221 1.00 95.06 169 MET A O 1
ATOM 1297 N N . LEU A 1 170 ? 10.207 4.291 9.629 1.00 94.31 170 LEU A N 1
ATOM 1298 C CA . LEU A 1 170 ? 11.153 5.255 9.056 1.00 94.31 170 LEU A CA 1
ATOM 1299 C C . LEU A 1 170 ? 12.172 5.753 10.091 1.00 94.31 170 LEU A C 1
ATOM 1301 O O . LEU A 1 170 ? 13.360 5.837 9.785 1.00 94.31 170 LEU A O 1
ATOM 1305 N N . LYS A 1 171 ? 11.742 6.025 11.330 1.00 94.06 171 LYS A N 1
ATOM 1306 C CA . LYS A 1 171 ? 12.652 6.390 12.430 1.00 94.06 171 LYS A CA 1
ATOM 1307 C C . LYS A 1 171 ? 13.642 5.273 12.753 1.00 94.06 171 LYS A C 1
ATOM 1309 O O . LYS A 1 171 ? 14.826 5.542 12.947 1.00 94.06 171 LYS A O 1
ATOM 1314 N N . LEU A 1 172 ? 13.174 4.027 12.787 1.00 93.75 172 LEU A N 1
ATOM 1315 C CA . LEU A 1 172 ? 14.017 2.861 13.043 1.00 93.75 172 LEU A CA 1
ATOM 1316 C C . LEU A 1 172 ? 15.074 2.687 11.944 1.00 93.75 172 LEU A C 1
ATOM 1318 O O . LEU A 1 172 ? 16.247 2.471 12.252 1.00 93.75 172 LEU A O 1
ATOM 1322 N N . LEU A 1 173 ? 14.683 2.813 10.674 1.00 93.25 173 LEU A N 1
ATOM 1323 C CA . LEU A 1 173 ? 15.614 2.759 9.545 1.00 93.25 173 LEU A CA 1
ATOM 1324 C C . LEU A 1 173 ? 16.647 3.889 9.606 1.00 93.25 173 LEU A C 1
ATOM 1326 O O . LEU A 1 173 ? 17.838 3.625 9.452 1.00 93.25 173 LEU A O 1
ATOM 1330 N N . ALA A 1 174 ? 16.214 5.117 9.906 1.00 93.19 174 ALA A N 1
ATOM 1331 C CA . ALA A 1 174 ? 17.113 6.257 10.060 1.00 93.19 174 ALA A CA 1
ATOM 1332 C C .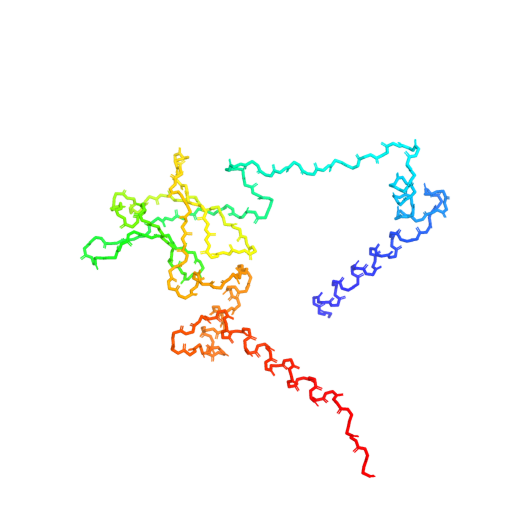 ALA A 1 174 ? 18.157 6.014 11.164 1.00 93.19 174 ALA A C 1
ATOM 1334 O O . ALA A 1 174 ? 19.347 6.215 10.938 1.00 93.19 174 ALA A O 1
ATOM 1335 N N . HIS A 1 175 ? 17.735 5.497 12.322 1.00 91.69 175 HIS A N 1
ATOM 1336 C CA . HIS A 1 175 ? 18.647 5.159 13.418 1.00 91.69 175 HIS A CA 1
ATOM 1337 C C . HIS A 1 175 ? 19.633 4.035 13.047 1.00 91.69 175 HIS A C 1
ATOM 1339 O O . HIS A 1 175 ? 20.788 4.036 13.471 1.00 91.69 175 HIS A O 1
ATOM 1345 N N . LYS A 1 176 ? 19.203 3.037 12.265 1.00 91.81 176 LYS A N 1
ATOM 1346 C CA . LYS A 1 176 ? 20.110 1.983 11.781 1.00 91.81 176 LYS A CA 1
ATOM 1347 C C . LYS A 1 176 ? 21.155 2.536 10.814 1.00 91.81 176 LYS A C 1
ATOM 1349 O O . LYS A 1 176 ? 22.318 2.156 10.920 1.00 91.81 176 LYS A O 1
ATOM 1354 N N . ALA A 1 177 ? 20.750 3.431 9.915 1.00 91.06 177 ALA A N 1
ATOM 1355 C CA . ALA A 1 177 ? 21.647 4.056 8.951 1.00 91.06 177 ALA A CA 1
ATOM 1356 C C . ALA A 1 177 ? 22.717 4.918 9.642 1.00 91.06 177 ALA A C 1
ATOM 1358 O O . ALA A 1 177 ? 23.899 4.785 9.328 1.00 91.06 177 ALA A O 1
ATOM 1359 N N . THR A 1 178 ? 22.341 5.733 10.637 1.00 90.81 178 THR A N 1
ATOM 1360 C CA . THR A 1 178 ? 23.313 6.531 11.409 1.00 90.81 178 THR A CA 1
ATOM 1361 C C . THR A 1 178 ? 24.284 5.644 12.187 1.00 90.81 178 THR A C 1
ATOM 1363 O O . THR A 1 178 ? 25.493 5.842 12.109 1.00 90.81 178 THR A O 1
ATOM 1366 N N . ALA A 1 179 ? 23.789 4.593 12.847 1.00 88.38 179 ALA A N 1
ATOM 1367 C CA . ALA A 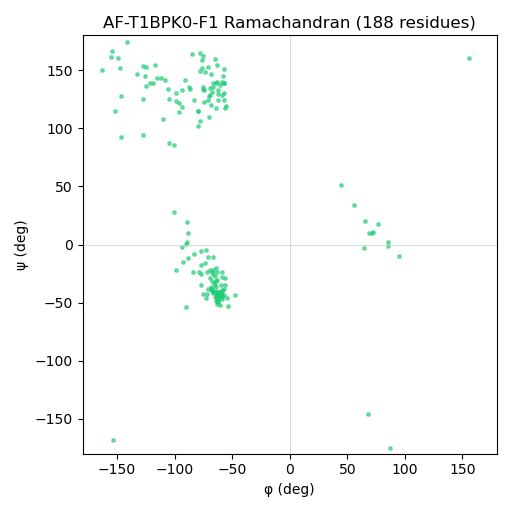1 179 ? 24.638 3.649 13.573 1.00 88.38 179 ALA A CA 1
ATOM 1368 C C . ALA A 1 179 ? 25.609 2.872 12.658 1.00 88.38 179 ALA A C 1
ATOM 1370 O O . ALA A 1 179 ? 26.699 2.496 13.090 1.00 88.38 179 ALA A O 1
ATOM 1371 N N . GLN A 1 180 ? 25.229 2.599 11.406 1.00 83.00 180 GLN A N 1
ATOM 1372 C CA . GLN A 1 180 ? 26.129 2.009 10.410 1.00 83.00 180 GLN A CA 1
ATOM 1373 C C . GLN A 1 180 ? 27.186 3.012 9.935 1.00 83.00 180 GLN A C 1
ATOM 1375 O O . GLN A 1 180 ? 28.360 2.650 9.855 1.00 83.00 180 GLN A O 1
ATOM 1380 N N . ALA A 1 181 ? 26.796 4.264 9.683 1.00 82.56 181 ALA A N 1
ATOM 1381 C CA . ALA A 1 181 ? 27.720 5.326 9.293 1.00 82.56 181 ALA A CA 1
ATOM 1382 C C . ALA A 1 181 ? 28.791 5.580 10.370 1.00 82.56 181 ALA A C 1
ATOM 1384 O O . ALA A 1 181 ? 29.975 5.681 10.049 1.00 82.56 181 ALA A O 1
ATOM 1385 N N . ASP A 1 182 ? 28.405 5.585 11.649 1.00 79.00 182 ASP A N 1
ATOM 1386 C CA . ASP A 1 182 ? 29.340 5.761 12.766 1.00 79.00 182 ASP A CA 1
ATOM 1387 C C . ASP A 1 182 ? 30.344 4.604 12.889 1.00 79.00 182 ASP A C 1
ATOM 1389 O O . ASP A 1 182 ? 31.513 4.828 13.204 1.00 79.00 182 ASP A O 1
ATOM 1393 N N . LYS A 1 183 ? 29.932 3.366 12.582 1.00 75.50 183 LYS A N 1
ATOM 1394 C CA . LYS A 1 183 ? 30.835 2.199 12.555 1.00 75.50 183 LYS A CA 1
ATOM 1395 C C . LYS A 1 183 ? 31.848 2.247 11.410 1.00 75.50 183 LYS A C 1
ATOM 1397 O O . LYS A 1 183 ? 32.929 1.682 11.548 1.00 75.50 183 LYS A O 1
ATOM 1402 N N . GLY A 1 184 ? 31.503 2.894 10.297 1.00 73.50 184 GLY A N 1
ATOM 1403 C CA . GLY A 1 184 ? 32.384 3.067 9.141 1.00 73.50 184 GLY A CA 1
ATOM 1404 C C . GLY A 1 184 ? 33.356 4.244 9.263 1.00 73.50 184 GLY A C 1
ATOM 1405 O O . GLY A 1 184 ? 34.240 4.387 8.419 1.00 73.50 184 GLY A O 1
ATOM 1406 N N . ARG A 1 185 ? 33.218 5.097 10.289 1.00 71.31 185 ARG A N 1
ATOM 1407 C CA . ARG A 1 185 ? 34.060 6.287 10.441 1.00 71.31 185 ARG A CA 1
ATOM 1408 C C . ARG A 1 185 ? 35.470 5.891 10.910 1.00 71.31 185 ARG A C 1
ATOM 1410 O O . ARG A 1 185 ? 35.602 5.279 11.973 1.00 71.31 185 ARG A O 1
ATOM 1417 N N . PRO A 1 186 ? 36.539 6.241 10.169 1.00 67.38 186 PRO A N 1
ATOM 1418 C CA . PRO A 1 186 ? 37.901 5.959 10.607 1.00 67.38 186 PRO A CA 1
ATOM 1419 C C . PRO A 1 186 ? 38.188 6.704 11.917 1.00 67.38 186 PRO A C 1
ATOM 1421 O O . PRO A 1 186 ? 37.876 7.890 12.052 1.00 67.38 186 PRO A O 1
ATOM 1424 N N . LYS A 1 187 ? 38.764 6.003 12.903 1.00 69.12 187 LYS A N 1
ATOM 1425 C CA . LYS A 1 187 ? 39.176 6.617 14.174 1.00 69.12 187 LYS A CA 1
ATOM 1426 C C . LYS A 1 187 ? 40.246 7.669 13.883 1.00 69.12 187 LYS A C 1
ATOM 1428 O O . LYS A 1 187 ? 41.265 7.345 13.278 1.00 69.12 187 LYS A O 1
ATOM 1433 N N . GLN A 1 188 ? 40.015 8.910 14.312 1.00 64.44 188 GLN A N 1
ATOM 1434 C CA . GLN A 1 188 ? 41.019 9.966 14.191 1.00 64.44 188 GLN A CA 1
ATOM 1435 C C . GLN A 1 188 ? 42.262 9.585 15.013 1.00 64.44 188 GLN A C 1
ATOM 1437 O O . GLN A 1 188 ? 42.109 9.205 16.181 1.00 64.44 188 GLN A O 1
ATOM 1442 N N . PRO A 1 189 ? 43.471 9.645 14.428 1.00 63.91 189 PRO A N 1
ATOM 1443 C CA . PRO A 1 189 ? 44.696 9.441 15.184 1.00 63.91 189 PRO A CA 1
ATOM 1444 C C . PRO A 1 189 ? 44.868 10.595 16.184 1.00 63.91 189 PRO A C 1
ATOM 1446 O O . PRO A 1 189 ? 44.551 11.742 15.868 1.00 63.91 189 PRO A O 1
ATOM 1449 N N . ARG A 1 190 ? 45.297 10.250 17.402 1.00 56.84 190 ARG A N 1
ATOM 1450 C CA . ARG A 1 190 ? 45.687 11.205 18.448 1.00 56.84 190 ARG A CA 1
ATOM 1451 C C . ARG A 1 190 ? 47.056 11.797 18.158 1.00 56.84 190 ARG A C 1
ATOM 1453 O O . ARG A 1 190 ? 47.889 11.045 17.606 1.00 56.84 190 ARG A O 1
#

Mean predicted aligned error: 9.36 Å